Protein AF-A0A920VZ33-F1 (afdb_monomer_lite)

Secondary structure (DSSP, 8-state):
-------------------------------EEEE--TT--S--PPEEEEE-SSSEEEEEPPPTT--HHHHHHHSB-GGG-SHHHHHHHHSSSS--TTS-EEEEGGGB-HHHHHHHHHHH-TT-EE-SSEEEEE--STT--HHHHHHHHBPTT--HHHHHHHTT-GGGGS-PPTT-EEEEEGGGB-GGG-PPP--PPTT-EEEE-TTS-EEEE--PPTT--IIIIIIHHHH---SHHHHHHHHTT-

Structure (mmCIF, N/CA/C/O backbone):
data_AF-A0A920VZ33-F1
#
_entry.id   AF-A0A920VZ33-F1
#
loop_
_atom_site.group_PDB
_atom_site.id
_atom_site.type_symbol
_atom_site.label_atom_id
_atom_site.label_alt_id
_atom_site.label_comp_id
_atom_site.label_asym_id
_atom_site.label_entity_id
_atom_site.label_seq_id
_atom_site.pdbx_PDB_ins_code
_atom_site.Cartn_x
_atom_site.Cartn_y
_atom_site.Cartn_z
_atom_site.occupancy
_atom_site.B_iso_or_equiv
_atom_site.auth_seq_id
_atom_site.auth_comp_id
_atom_site.auth_asym_id
_atom_site.auth_atom_id
_atom_site.pdbx_PDB_model_num
ATOM 1 N N . MET A 1 1 ? -11.199 -24.442 -88.572 1.00 41.91 1 MET A N 1
ATOM 2 C CA . MET A 1 1 ? -10.326 -24.943 -87.488 1.00 41.91 1 MET A CA 1
ATOM 3 C C . MET A 1 1 ? -11.018 -24.702 -86.157 1.00 41.91 1 MET A C 1
ATOM 5 O O . MET A 1 1 ? -11.196 -23.554 -85.780 1.00 41.91 1 MET A O 1
ATOM 9 N N . LYS A 1 2 ? -11.496 -25.771 -85.511 1.00 38.47 2 LYS A N 1
ATOM 10 C CA . LYS A 1 2 ? -12.116 -25.747 -84.178 1.00 38.47 2 LYS A CA 1
ATOM 11 C C . LYS A 1 2 ? -11.029 -26.040 -83.147 1.00 38.47 2 LYS A C 1
ATOM 13 O O . LYS A 1 2 ? -10.364 -27.062 -83.281 1.00 38.47 2 LYS A O 1
ATOM 18 N N . ILE A 1 3 ? -10.868 -25.187 -82.139 1.00 43.50 3 ILE A N 1
ATOM 19 C CA . ILE A 1 3 ? -10.103 -25.515 -80.932 1.00 43.50 3 ILE A CA 1
ATOM 20 C C . ILE A 1 3 ? -10.981 -25.166 -79.734 1.00 43.50 3 ILE A C 1
ATOM 22 O O . ILE A 1 3 ? -11.488 -24.055 -79.607 1.00 43.50 3 ILE A O 1
ATOM 26 N N . ASN A 1 4 ? -11.222 -26.203 -78.940 1.00 34.44 4 ASN A N 1
ATOM 27 C CA . ASN A 1 4 ? -12.215 -26.298 -77.888 1.00 34.44 4 ASN A CA 1
ATOM 28 C C . ASN A 1 4 ? -11.740 -25.630 -76.591 1.00 34.44 4 ASN A C 1
ATOM 30 O O . ASN A 1 4 ? -10.580 -25.749 -76.203 1.00 34.44 4 ASN A O 1
ATOM 34 N N . TYR A 1 5 ? -12.688 -25.002 -75.895 1.00 39.31 5 TYR A N 1
ATOM 35 C CA . TYR A 1 5 ? -12.576 -24.582 -74.502 1.00 39.31 5 TYR A CA 1
ATOM 36 C C . TYR A 1 5 ? -12.435 -25.813 -73.596 1.00 39.31 5 TYR A C 1
ATOM 38 O O . TYR A 1 5 ? -13.303 -26.684 -73.599 1.00 39.31 5 TYR A O 1
ATOM 46 N N . PHE A 1 6 ? -11.366 -25.877 -72.801 1.00 39.38 6 PHE A N 1
ATOM 47 C CA . PHE A 1 6 ? -11.218 -26.874 -71.742 1.00 39.38 6 PHE A CA 1
ATOM 48 C C . PHE A 1 6 ? -11.687 -26.266 -70.415 1.00 39.38 6 PHE A C 1
ATOM 50 O O . PHE A 1 6 ? -11.020 -25.417 -69.826 1.00 39.38 6 PHE A O 1
ATOM 57 N N . VAL A 1 7 ? -12.872 -26.682 -69.970 1.00 41.31 7 VAL A N 1
ATOM 58 C CA . VAL A 1 7 ? -13.430 -26.380 -68.647 1.00 41.31 7 VAL A CA 1
ATOM 59 C C . VAL A 1 7 ? -12.817 -27.361 -67.650 1.00 41.31 7 VAL A C 1
ATOM 61 O O . VAL A 1 7 ? -12.991 -28.570 -67.779 1.00 41.31 7 VAL A O 1
ATOM 64 N N . PHE A 1 8 ? -12.087 -26.854 -66.657 1.00 35.59 8 PHE A N 1
ATOM 65 C CA . PHE A 1 8 ? -11.522 -27.677 -65.589 1.00 35.59 8 PHE A CA 1
ATOM 66 C C . PHE A 1 8 ? -12.547 -27.810 -64.451 1.00 35.59 8 PHE A C 1
ATOM 68 O O . PHE A 1 8 ? -12.690 -26.921 -63.613 1.00 35.59 8 PHE A O 1
ATOM 75 N N . CYS A 1 9 ? -13.293 -28.917 -64.442 1.00 35.09 9 CYS A N 1
ATOM 76 C CA . CYS A 1 9 ? -14.137 -29.329 -63.319 1.00 35.09 9 CYS A CA 1
ATOM 77 C C . CYS A 1 9 ? -13.259 -29.861 -62.180 1.00 35.09 9 CYS A C 1
ATOM 79 O O . CYS A 1 9 ? -12.745 -30.976 -62.258 1.00 35.09 9 CYS A O 1
ATOM 81 N N . LEU A 1 10 ? -13.111 -29.091 -61.100 1.00 37.62 10 LEU A N 1
ATOM 82 C CA . LEU A 1 10 ? -12.476 -29.566 -59.872 1.00 37.62 10 LEU A CA 1
ATOM 83 C C . LEU A 1 10 ? -13.551 -30.174 -58.963 1.00 37.62 10 LEU A C 1
ATOM 85 O O . LEU A 1 10 ? -14.333 -29.476 -58.319 1.00 37.62 10 LEU A O 1
ATOM 89 N N . VAL A 1 11 ? -13.615 -31.503 -58.998 1.00 39.44 11 VAL A N 1
ATOM 90 C CA . VAL A 1 11 ? -14.524 -32.348 -58.222 1.00 39.44 11 VAL A CA 1
ATOM 91 C C . VAL A 1 11 ? -14.191 -32.242 -56.732 1.00 39.44 11 VAL A C 1
ATOM 93 O O . VAL A 1 11 ? -13.077 -32.547 -56.306 1.00 39.44 11 VAL A O 1
ATOM 96 N N . LEU A 1 12 ? -15.186 -31.828 -55.943 1.00 38.44 12 LEU A N 1
ATOM 97 C CA . LEU A 1 12 ? -15.218 -31.963 -54.489 1.00 38.44 12 LEU A CA 1
ATOM 98 C C . LEU A 1 12 ? -15.181 -33.451 -54.115 1.00 38.44 12 LEU A C 1
ATOM 100 O O . LEU A 1 12 ? -16.174 -34.154 -54.285 1.00 38.44 12 LEU A O 1
ATOM 104 N N . PHE A 1 13 ? -14.072 -33.909 -53.539 1.00 38.09 13 PHE A N 1
ATOM 105 C CA . PHE A 1 13 ? -14.058 -35.131 -52.739 1.00 38.09 13 PHE A CA 1
ATOM 106 C C . PHE A 1 13 ? -14.053 -34.765 -51.258 1.00 38.09 13 PHE A C 1
ATOM 108 O O . PHE A 1 13 ? -13.125 -34.138 -50.745 1.00 38.09 13 PHE A O 1
ATOM 115 N N . GLY A 1 14 ? -15.141 -35.139 -50.586 1.00 38.22 14 GLY A N 1
ATOM 116 C CA . GLY A 1 14 ? -15.304 -35.008 -49.150 1.00 38.22 14 GLY A CA 1
ATOM 117 C C . GLY A 1 14 ? -14.312 -35.889 -48.398 1.00 38.22 14 GLY A C 1
ATOM 118 O O . GLY A 1 14 ? -14.275 -37.102 -48.579 1.00 38.22 14 GLY A O 1
ATOM 119 N N . LEU A 1 15 ? -13.552 -35.264 -47.503 1.00 37.72 15 LEU A N 1
ATOM 120 C CA . LEU A 1 15 ? -12.886 -35.928 -46.390 1.00 37.72 15 LEU A CA 1
ATOM 121 C C . LEU A 1 15 ? -13.685 -35.620 -45.124 1.00 37.72 15 LEU A C 1
ATOM 123 O O . LEU A 1 15 ? -13.426 -34.661 -44.401 1.00 37.72 15 LEU A O 1
ATOM 127 N N . SER A 1 16 ? -14.695 -36.446 -44.868 1.00 41.94 16 SER A N 1
ATOM 128 C CA . SER A 1 16 ? -15.261 -36.618 -43.534 1.00 41.94 16 SER A CA 1
ATOM 129 C C . SER A 1 16 ? -14.251 -37.399 -42.693 1.00 41.94 16 SER A C 1
ATOM 131 O O . SER A 1 16 ? -14.152 -38.620 -42.807 1.00 41.94 16 SER A O 1
ATOM 133 N N . GLY A 1 17 ? -13.471 -36.695 -41.874 1.00 35.66 17 GLY A N 1
ATOM 134 C CA . GLY A 1 17 ? -12.462 -37.320 -41.026 1.00 35.66 17 GLY A CA 1
ATOM 135 C C . GLY A 1 17 ? -11.946 -36.399 -39.928 1.00 35.66 17 GLY A C 1
ATOM 136 O O . GLY A 1 17 ? -11.051 -35.598 -40.165 1.00 35.66 17 GLY A O 1
ATOM 137 N N . LEU A 1 18 ? -12.474 -36.629 -38.721 1.00 37.69 18 LEU A N 1
ATOM 138 C CA . LEU A 1 18 ? -11.993 -36.221 -37.394 1.00 37.69 18 LEU A CA 1
ATOM 139 C C . LEU A 1 18 ? -12.312 -34.777 -36.952 1.00 37.69 18 LEU A C 1
ATOM 141 O O . LEU A 1 18 ? -11.729 -33.822 -37.466 1.00 37.69 18 LEU A O 1
ATOM 145 N N . PRO A 1 19 ? -13.157 -34.582 -35.914 1.00 37.62 19 PRO A N 1
ATOM 146 C CA . PRO A 1 19 ? -13.170 -33.315 -35.208 1.00 37.62 19 PRO A CA 1
ATOM 147 C C . PRO A 1 19 ? -11.807 -33.172 -34.538 1.00 37.62 19 PRO A C 1
ATOM 149 O O . PRO A 1 19 ? -11.457 -33.922 -33.622 1.00 37.62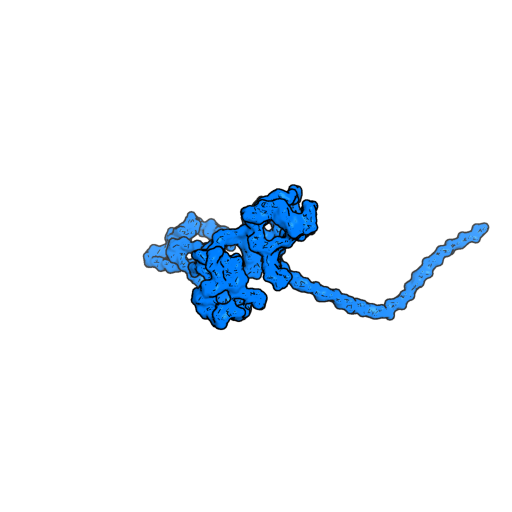 19 PRO A O 1
ATOM 152 N N . ALA A 1 20 ? -11.022 -32.199 -34.992 1.00 38.66 20 ALA A N 1
ATOM 153 C CA . ALA A 1 20 ? -9.910 -31.697 -34.217 1.00 38.66 20 ALA A CA 1
ATOM 154 C C . ALA A 1 20 ? -10.493 -31.090 -32.933 1.00 38.66 20 ALA A C 1
ATOM 156 O O . ALA A 1 20 ? -10.736 -29.890 -32.834 1.00 38.66 20 ALA A O 1
ATOM 157 N N . ASN A 1 21 ? -10.683 -31.931 -31.916 1.00 42.09 21 ASN A N 1
ATOM 158 C CA . ASN A 1 21 ? -10.720 -31.523 -30.521 1.00 42.09 21 ASN A CA 1
ATOM 159 C C . ASN A 1 21 ? -9.312 -31.044 -30.141 1.00 42.09 21 ASN A C 1
ATOM 161 O O . ASN A 1 21 ? -8.668 -31.561 -29.229 1.00 42.09 21 ASN A O 1
ATOM 165 N N . SER A 1 22 ? -8.815 -30.012 -30.827 1.00 38.47 22 SER A N 1
ATOM 166 C CA . SER A 1 22 ? -7.824 -29.128 -30.251 1.00 38.47 22 SER A CA 1
ATOM 167 C C . SER A 1 22 ? -8.563 -28.350 -29.173 1.00 38.47 22 SER A C 1
ATOM 169 O O . SER A 1 22 ? -9.045 -27.240 -29.396 1.00 38.47 22 SER A O 1
ATOM 171 N N . SER A 1 23 ? -8.700 -28.980 -28.004 1.00 36.00 23 SER A N 1
ATOM 172 C CA . SER A 1 23 ? -8.979 -28.292 -26.754 1.00 36.00 23 SER A CA 1
ATOM 173 C C . SER A 1 23 ? -7.986 -27.140 -26.686 1.00 36.00 23 SER A C 1
ATOM 175 O O . SER A 1 23 ? -6.785 -27.339 -26.471 1.00 36.00 23 SER A O 1
ATOM 177 N N . ALA A 1 24 ? -8.467 -25.938 -27.010 1.00 39.16 24 ALA A N 1
ATOM 178 C CA . ALA A 1 24 ? -7.697 -24.721 -26.901 1.00 39.16 24 ALA A CA 1
ATOM 179 C C . ALA A 1 24 ? -7.185 -24.705 -25.466 1.00 39.16 24 ALA A C 1
ATOM 181 O O . ALA A 1 24 ? -7.987 -24.652 -24.532 1.00 39.16 24 ALA A O 1
ATOM 182 N N . LYS A 1 25 ? -5.861 -24.858 -25.299 1.00 36.09 25 LYS A N 1
ATOM 183 C CA . LYS A 1 25 ? -5.194 -24.894 -23.994 1.00 36.09 25 LYS A CA 1
ATOM 184 C C . LYS A 1 25 ? -5.848 -23.833 -23.123 1.00 36.09 25 LYS A C 1
ATOM 186 O O . LYS A 1 25 ? -5.719 -22.651 -23.441 1.00 36.09 25 LYS A O 1
ATOM 191 N N . SER A 1 26 ? -6.565 -24.278 -22.085 1.00 36.97 26 SER A N 1
ATOM 192 C CA . SER A 1 26 ? -7.254 -23.422 -21.119 1.00 36.97 26 SER A CA 1
ATOM 193 C C . SER A 1 26 ? -6.405 -22.182 -20.880 1.00 36.97 26 SER A C 1
ATOM 195 O O . SER A 1 26 ? -5.246 -22.295 -20.461 1.00 36.97 26 SER A O 1
ATOM 197 N N . THR A 1 27 ? -6.920 -21.010 -21.265 1.00 43.41 27 THR A N 1
ATOM 198 C CA . THR A 1 27 ? -6.180 -19.755 -21.159 1.00 43.41 27 THR A CA 1
ATOM 199 C C . THR A 1 27 ? -5.761 -19.607 -19.706 1.00 43.41 27 THR A C 1
ATOM 201 O O . THR A 1 27 ? -6.610 -19.347 -18.852 1.00 43.41 27 THR A O 1
ATOM 204 N N . LYS A 1 28 ? -4.471 -19.827 -19.404 1.00 45.50 28 LYS A N 1
ATOM 205 C CA . LYS A 1 28 ? -3.932 -19.697 -18.046 1.00 45.50 28 LYS A CA 1
ATOM 206 C C . LYS A 1 28 ? -4.394 -18.352 -17.503 1.00 45.50 28 LYS A C 1
ATOM 208 O O . LYS A 1 28 ? -3.948 -17.310 -17.986 1.00 45.50 28 LYS A O 1
ATOM 213 N N . LYS A 1 29 ? -5.308 -18.377 -16.528 1.00 51.53 29 LYS A N 1
ATOM 214 C CA . LYS A 1 29 ? -5.894 -17.170 -15.949 1.00 51.53 29 LYS A CA 1
ATOM 215 C C . LYS A 1 29 ? -4.749 -16.334 -15.387 1.00 51.53 29 LYS A C 1
ATOM 217 O O . LYS A 1 29 ? -4.053 -16.732 -14.457 1.00 51.53 29 LYS A O 1
ATOM 222 N N . SER A 1 30 ? -4.484 -15.215 -16.045 1.00 62.38 30 SER A N 1
ATOM 223 C CA . SER A 1 30 ? -3.374 -14.335 -15.713 1.00 62.38 30 SER A CA 1
ATOM 224 C C . SER A 1 30 ? -3.610 -13.745 -14.319 1.00 62.38 30 SER A C 1
ATOM 226 O O . SER A 1 30 ? -4.578 -13.019 -14.118 1.00 62.38 30 SER A O 1
ATOM 228 N N . ASN A 1 31 ? -2.708 -14.009 -13.368 1.00 80.94 31 ASN A N 1
ATOM 229 C CA . ASN A 1 31 ? -2.751 -13.480 -11.991 1.00 80.94 31 ASN A CA 1
ATOM 230 C C . ASN A 1 31 ? -2.437 -11.969 -11.896 1.00 80.94 31 ASN A C 1
ATOM 232 O O . ASN A 1 31 ? -2.001 -11.487 -10.851 1.00 80.94 31 ASN A O 1
ATOM 236 N N . TRP A 1 32 ? -2.585 -11.232 -12.996 1.00 89.56 32 TRP A N 1
ATOM 237 C CA . TRP A 1 32 ? -2.297 -9.807 -13.079 1.00 89.56 32 TRP A CA 1
ATOM 238 C C . TRP A 1 32 ? -3.582 -9.001 -12.896 1.00 89.56 32 TRP A C 1
ATOM 240 O O . TRP A 1 32 ? -4.513 -9.144 -13.687 1.00 89.56 32 TRP A O 1
ATOM 250 N N . GLN A 1 33 ? -3.615 -8.121 -11.897 1.00 91.31 33 GLN A N 1
ATOM 251 C CA . GLN A 1 33 ? -4.666 -7.116 -11.759 1.00 91.31 33 GLN A CA 1
ATOM 252 C C . GLN A 1 33 ? -4.280 -5.846 -12.513 1.00 91.31 33 GLN A C 1
ATOM 254 O O . GLN A 1 33 ? -3.146 -5.377 -12.412 1.00 91.31 33 GLN A O 1
ATOM 259 N N . SER A 1 34 ? -5.217 -5.263 -13.258 1.00 91.06 34 SER A N 1
ATOM 260 C CA . SER A 1 34 ? -5.012 -3.951 -13.870 1.00 91.06 34 SER A CA 1
ATOM 261 C C . SER A 1 34 ? -5.400 -2.820 -12.932 1.00 91.06 34 SER A C 1
ATOM 263 O O . SER A 1 34 ? -6.391 -2.936 -12.217 1.00 91.06 34 SER A O 1
ATOM 265 N N . PHE A 1 35 ? -4.671 -1.708 -12.989 1.00 90.25 35 PHE A N 1
ATOM 266 C CA . PHE A 1 35 ? -4.994 -0.499 -12.238 1.00 90.25 35 PHE A CA 1
ATOM 267 C C . PHE A 1 35 ? -4.548 0.767 -12.976 1.00 90.25 35 PHE A C 1
ATOM 269 O O . PHE A 1 35 ? -3.744 0.720 -13.912 1.00 90.25 35 PHE A O 1
ATOM 276 N N . GLN A 1 36 ? -5.083 1.900 -12.533 1.00 86.44 36 GLN A N 1
ATOM 277 C CA . GLN A 1 36 ? -4.743 3.242 -12.998 1.00 86.44 36 GLN A CA 1
ATOM 278 C C . GLN A 1 36 ? -4.456 4.139 -11.792 1.00 86.44 36 GLN A C 1
ATOM 280 O O . GLN A 1 36 ? -4.828 3.822 -10.661 1.00 86.44 36 GLN A O 1
ATOM 285 N N . LEU A 1 37 ? -3.761 5.249 -12.029 1.00 81.12 37 LEU A N 1
ATOM 286 C CA . LEU A 1 37 ? -3.477 6.238 -10.994 1.00 81.12 37 LEU A CA 1
ATOM 287 C C . LEU A 1 37 ? -4.670 7.188 -10.871 1.00 81.12 37 LEU A C 1
ATOM 289 O O . LEU A 1 37 ? -5.093 7.764 -11.866 1.00 81.12 37 LEU A O 1
ATOM 293 N N . GLN A 1 38 ? -5.193 7.357 -9.655 1.00 61.19 38 GLN A N 1
ATOM 294 C CA . GLN A 1 38 ? -6.411 8.143 -9.399 1.00 61.19 38 GLN A CA 1
ATOM 295 C C . GLN A 1 38 ? -6.254 9.659 -9.634 1.00 61.19 38 GLN A C 1
ATOM 297 O O . GLN A 1 38 ? -7.262 10.340 -9.758 1.00 61.19 38 GLN A O 1
ATOM 302 N N . TYR A 1 39 ? -5.027 10.194 -9.691 1.00 54.38 39 TYR A N 1
ATOM 303 C CA . TYR A 1 39 ? -4.769 11.646 -9.654 1.00 54.38 39 TYR A CA 1
ATOM 304 C C . TYR A 1 39 ? -3.801 12.158 -10.735 1.00 54.38 39 TYR A C 1
ATOM 306 O O . TYR A 1 39 ? -3.167 13.191 -10.547 1.00 54.38 39 TYR A O 1
ATOM 314 N N . GLN A 1 40 ? -3.641 11.450 -11.858 1.00 53.38 40 GLN A N 1
ATOM 315 C CA . GLN A 1 40 ? -2.855 11.970 -12.985 1.00 53.38 40 GLN A CA 1
ATOM 316 C C . GLN A 1 40 ? -3.764 12.257 -14.177 1.00 53.38 40 GLN A C 1
ATOM 318 O O . GLN A 1 40 ? -4.267 11.349 -14.829 1.00 53.38 40 GLN A O 1
ATOM 323 N N . SER A 1 41 ? -3.982 13.546 -14.422 1.00 43.22 41 SER A N 1
ATOM 324 C CA . SER A 1 41 ? -4.597 14.105 -15.619 1.00 43.22 41 SER A CA 1
ATOM 325 C C . SER A 1 41 ? -3.581 14.090 -16.765 1.00 43.22 41 SER A C 1
ATOM 327 O O . SER A 1 41 ? -2.471 14.594 -16.609 1.00 43.22 41 SER A O 1
ATOM 329 N N . SER A 1 42 ? -3.992 13.536 -17.905 1.00 45.41 42 SER A N 1
ATOM 330 C CA . SER A 1 42 ? -3.236 13.269 -19.143 1.00 45.41 42 SER A CA 1
ATOM 331 C C . SER A 1 42 ? -2.523 11.902 -19.178 1.00 45.41 42 SER A C 1
ATOM 333 O O . SER A 1 42 ? -1.567 11.627 -18.463 1.00 45.41 42 SER A O 1
ATOM 335 N N . GLU A 1 43 ? -3.082 11.007 -20.000 1.00 53.12 43 GLU A N 1
ATOM 336 C CA . GLU A 1 43 ? -2.611 9.648 -20.315 1.00 53.12 43 GLU A CA 1
ATOM 337 C C . GLU A 1 43 ? -2.354 8.703 -19.121 1.00 53.12 43 GLU A C 1
ATOM 339 O O . GLU A 1 43 ? -1.232 8.257 -18.856 1.00 53.12 43 GLU A O 1
ATOM 344 N N . THR A 1 44 ? -3.421 8.283 -18.430 1.00 59.72 44 THR A N 1
ATOM 345 C CA . THR A 1 44 ? -3.350 7.211 -17.420 1.00 59.72 44 THR A CA 1
ATOM 346 C C . THR A 1 44 ? -3.085 5.850 -18.075 1.00 59.72 44 THR A C 1
ATOM 348 O O . THR A 1 44 ? -3.974 5.030 -18.313 1.00 59.72 44 THR A O 1
ATOM 351 N N . SER A 1 45 ? -1.812 5.577 -18.362 1.00 69.94 45 SER A N 1
ATOM 352 C CA . SER A 1 45 ? -1.372 4.281 -18.879 1.00 69.94 45 SER A CA 1
ATOM 353 C C . SER A 1 45 ? -1.801 3.156 -17.942 1.00 69.94 45 SER A C 1
ATOM 355 O O . SER A 1 45 ? -1.368 3.099 -16.791 1.00 69.94 45 SER A O 1
ATOM 357 N N . LYS A 1 46 ? -2.631 2.239 -18.453 1.00 85.88 46 LYS A N 1
ATOM 358 C CA . LYS A 1 46 ? -3.057 1.027 -17.745 1.00 85.88 46 LYS A CA 1
ATOM 359 C C . LYS A 1 46 ? -1.825 0.263 -17.259 1.00 85.88 46 LYS A C 1
ATOM 361 O O . LYS A 1 46 ? -1.012 -0.207 -18.060 1.00 85.88 46 LYS A O 1
ATOM 366 N N . MET A 1 47 ? -1.691 0.144 -15.945 1.00 93.69 47 MET A N 1
ATOM 367 C CA . MET A 1 47 ? -0.629 -0.619 -15.299 1.00 93.69 47 MET A CA 1
ATOM 368 C C . MET A 1 47 ? -1.171 -1.978 -14.877 1.00 93.69 47 MET A C 1
ATOM 370 O O . MET A 1 47 ? -2.377 -2.155 -14.705 1.00 93.69 47 MET A O 1
ATOM 374 N N . LEU A 1 48 ? -0.278 -2.948 -14.714 1.00 95.25 48 LEU A N 1
ATOM 375 C CA . LEU A 1 48 ? -0.618 -4.263 -14.182 1.00 95.25 48 LEU A CA 1
ATOM 376 C C . LEU A 1 48 ? 0.202 -4.519 -12.926 1.00 95.25 48 LEU A C 1
ATOM 378 O O . LEU A 1 48 ? 1.373 -4.161 -12.870 1.00 95.25 48 LEU A O 1
ATOM 382 N N . VAL A 1 49 ? -0.374 -5.180 -11.940 1.00 95.69 49 VAL A N 1
ATOM 383 C CA . VAL A 1 49 ? 0.316 -5.640 -10.736 1.00 95.69 49 VAL A CA 1
ATOM 384 C C . VAL A 1 49 ? 0.063 -7.128 -10.564 1.00 95.69 49 VAL A C 1
ATOM 386 O O . VAL A 1 49 ? -0.990 -7.628 -10.943 1.00 95.69 49 VAL A O 1
ATOM 389 N N . GLY A 1 50 ? 1.052 -7.854 -10.057 1.00 94.06 50 GLY A N 1
ATOM 390 C CA . GLY A 1 50 ? 0.900 -9.281 -9.820 1.00 94.06 50 GLY A CA 1
ATOM 391 C C . GLY A 1 50 ? 2.049 -9.878 -9.025 1.00 94.06 50 GLY A C 1
ATOM 392 O O . GLY A 1 50 ? 3.120 -9.281 -8.872 1.00 94.06 50 GLY A O 1
ATOM 393 N N . TRP A 1 51 ? 1.812 -11.085 -8.522 1.00 91.69 51 TRP A N 1
ATOM 394 C CA . TRP A 1 51 ? 2.824 -11.911 -7.876 1.00 91.69 51 TRP A CA 1
ATOM 395 C C . TRP A 1 51 ? 3.624 -12.679 -8.931 1.00 91.69 51 TRP A C 1
ATOM 397 O O . TRP A 1 51 ? 3.047 -13.383 -9.759 1.00 91.69 51 TRP A O 1
ATOM 407 N N . ASN A 1 52 ? 4.954 -12.571 -8.905 1.00 89.81 52 ASN A N 1
ATOM 408 C CA . ASN A 1 52 ? 5.825 -13.260 -9.868 1.00 89.81 52 ASN A CA 1
ATOM 409 C C . ASN A 1 52 ? 6.424 -14.582 -9.350 1.00 89.81 52 ASN A C 1
ATOM 411 O O . ASN A 1 52 ? 7.379 -15.078 -9.939 1.00 89.81 52 ASN A O 1
ATOM 415 N N . GLY A 1 53 ? 5.935 -15.100 -8.221 1.00 86.19 53 GLY A N 1
ATOM 416 C CA . GLY A 1 53 ? 6.500 -16.264 -7.528 1.00 86.19 53 GLY A CA 1
ATOM 417 C C . GLY A 1 53 ? 7.369 -15.898 -6.321 1.00 86.19 53 GLY A C 1
ATOM 418 O O . GLY A 1 53 ? 7.434 -16.671 -5.374 1.00 86.19 53 GLY A O 1
ATOM 419 N N . LYS A 1 54 ? 7.981 -14.704 -6.307 1.00 89.00 54 LYS A N 1
ATOM 420 C CA . LYS A 1 54 ? 8.886 -14.261 -5.227 1.00 89.00 54 LYS A CA 1
ATOM 421 C C . LYS A 1 54 ? 8.478 -12.944 -4.571 1.00 89.00 54 LYS A C 1
ATOM 423 O O . LYS A 1 54 ? 8.775 -12.724 -3.401 1.00 89.00 54 LYS A O 1
ATOM 428 N N . ARG A 1 55 ? 7.909 -12.014 -5.338 1.00 92.25 55 ARG A N 1
ATOM 429 C CA . ARG A 1 55 ? 7.512 -10.685 -4.857 1.00 92.25 55 ARG A CA 1
ATOM 430 C C . ARG A 1 55 ? 6.403 -10.100 -5.726 1.00 92.25 55 ARG A C 1
ATOM 432 O O . ARG A 1 55 ? 6.234 -10.491 -6.883 1.00 92.25 55 ARG A O 1
ATOM 439 N N . LEU A 1 56 ? 5.717 -9.094 -5.196 1.00 94.25 56 LEU A N 1
ATOM 440 C CA . LEU A 1 56 ? 4.840 -8.250 -5.996 1.00 94.25 56 LEU A CA 1
ATOM 441 C C . LEU A 1 56 ? 5.654 -7.338 -6.921 1.00 94.25 56 LEU A C 1
ATOM 443 O O . LEU A 1 56 ? 6.643 -6.705 -6.524 1.00 94.25 56 LEU A O 1
ATOM 447 N N . VAL A 1 57 ? 5.210 -7.273 -8.169 1.00 96.12 57 VAL A N 1
ATOM 448 C CA . VAL A 1 57 ? 5.806 -6.463 -9.227 1.00 96.12 57 VAL A CA 1
ATOM 449 C C . VAL A 1 57 ? 4.720 -5.702 -9.975 1.00 96.12 57 VAL A C 1
ATOM 451 O O . VAL A 1 57 ? 3.582 -6.160 -10.073 1.00 96.12 57 VAL A O 1
ATOM 454 N N . VAL A 1 58 ? 5.088 -4.555 -10.534 1.00 96.38 58 VAL A N 1
ATOM 455 C CA . VAL A 1 58 ? 4.230 -3.753 -11.406 1.00 96.38 58 VAL A CA 1
ATOM 456 C C . VAL A 1 58 ? 4.812 -3.761 -12.807 1.00 96.38 58 VAL A C 1
ATOM 458 O O . VAL A 1 58 ? 6.016 -3.590 -12.996 1.00 96.38 58 VAL A O 1
ATOM 461 N N . LYS A 1 59 ? 3.944 -3.940 -13.792 1.00 95.62 59 LYS A N 1
ATOM 462 C CA . LYS A 1 59 ? 4.222 -3.741 -15.204 1.00 95.62 59 LYS A CA 1
ATOM 463 C C . LYS A 1 59 ? 3.602 -2.430 -15.651 1.00 95.62 59 LYS A C 1
ATOM 465 O O . LYS A 1 59 ? 2.409 -2.204 -15.459 1.00 95.62 59 LYS A O 1
ATOM 470 N N . LEU A 1 60 ? 4.404 -1.602 -16.299 1.00 94.19 60 LEU A N 1
ATOM 471 C CA . LEU A 1 60 ? 3.947 -0.370 -16.933 1.00 94.19 60 LEU A CA 1
ATOM 472 C C . LEU A 1 60 ? 4.642 -0.175 -18.273 1.00 94.19 60 LEU A C 1
ATOM 474 O O . LEU A 1 60 ? 5.704 -0.749 -18.521 1.00 94.19 60 LEU A O 1
ATOM 478 N N . LYS A 1 61 ? 4.019 0.622 -19.132 1.00 92.88 61 LYS A N 1
ATOM 479 C CA . LYS A 1 61 ? 4.577 1.036 -20.415 1.00 92.88 61 LYS A CA 1
ATOM 480 C C . LYS A 1 61 ? 5.165 2.451 -20.297 1.00 92.88 61 LYS A C 1
ATOM 482 O O . LYS A 1 61 ? 4.686 3.230 -19.462 1.00 92.88 61 LYS A O 1
ATOM 487 N N . PRO A 1 62 ? 6.199 2.781 -21.086 1.00 91.75 62 PRO A N 1
ATOM 488 C CA . PRO A 1 62 ? 6.590 4.168 -21.303 1.00 91.75 62 PRO A CA 1
ATOM 489 C C . PRO A 1 62 ? 5.444 4.974 -21.936 1.00 91.75 62 PRO A C 1
ATOM 491 O O . PRO A 1 62 ? 4.679 4.422 -22.731 1.00 91.75 62 PRO A O 1
ATOM 494 N N . LEU A 1 63 ? 5.338 6.257 -21.590 1.00 90.19 63 LEU A N 1
ATOM 495 C CA . LEU A 1 63 ? 4.419 7.205 -22.234 1.00 90.19 63 LEU A CA 1
ATOM 496 C C . LEU A 1 63 ? 4.918 7.595 -23.636 1.00 90.19 63 LEU A C 1
ATOM 498 O O . LEU A 1 63 ? 6.052 7.286 -24.020 1.00 90.19 63 LEU A O 1
ATOM 502 N N . VAL A 1 64 ? 4.069 8.269 -24.414 1.00 87.62 64 VAL A N 1
ATOM 503 C CA . VAL A 1 64 ? 4.452 8.794 -25.734 1.00 87.62 64 VAL A CA 1
ATOM 504 C C . VAL A 1 64 ? 5.604 9.791 -25.573 1.00 87.62 64 VAL A C 1
ATOM 506 O O . VAL A 1 64 ? 5.568 10.654 -24.702 1.00 87.62 64 VAL A O 1
ATOM 509 N N . GLY A 1 65 ? 6.668 9.626 -26.365 1.00 87.38 65 GLY A N 1
ATOM 510 C CA . GLY A 1 65 ? 7.867 10.472 -26.285 1.00 87.38 65 GLY A CA 1
ATOM 511 C C . GLY A 1 65 ? 8.708 10.298 -25.010 1.00 87.38 65 GLY A C 1
ATOM 512 O O . GLY A 1 65 ? 9.678 11.026 -24.807 1.00 87.38 65 GLY A O 1
ATOM 513 N N . GLU A 1 66 ? 8.383 9.341 -24.132 1.00 89.81 66 GLU A N 1
ATOM 514 C CA . GLU A 1 66 ? 9.071 9.215 -22.849 1.00 89.81 66 GLU A CA 1
ATOM 515 C C . GLU A 1 66 ? 10.461 8.574 -22.978 1.00 89.81 66 GLU A C 1
ATOM 517 O O . GLU A 1 66 ? 10.619 7.367 -23.181 1.00 89.81 66 GLU A O 1
ATOM 522 N N . GLY A 1 67 ? 11.493 9.393 -22.776 1.00 91.31 67 GLY A N 1
ATOM 523 C CA . GLY A 1 67 ? 12.875 8.941 -22.652 1.00 91.31 67 GLY A CA 1
ATOM 524 C C . GLY A 1 67 ? 13.205 8.315 -21.290 1.00 91.31 67 GLY A C 1
ATOM 525 O O . GLY A 1 67 ? 12.475 8.441 -20.304 1.00 91.31 67 GLY A O 1
ATOM 526 N N . GLY A 1 68 ? 14.378 7.679 -21.203 1.00 92.69 68 GLY A N 1
ATOM 527 C CA . GLY A 1 68 ? 14.837 7.001 -19.984 1.00 92.69 68 GLY A CA 1
ATOM 528 C C . GLY A 1 68 ? 14.935 7.899 -18.748 1.00 92.69 68 GLY A C 1
ATOM 529 O O . GLY A 1 68 ? 14.602 7.452 -17.654 1.00 92.69 68 GLY A O 1
ATOM 530 N N . TYR A 1 69 ? 15.335 9.163 -18.907 1.00 92.69 69 TYR A N 1
ATOM 531 C CA . TYR A 1 69 ? 15.396 10.126 -17.801 1.00 92.69 69 TYR A CA 1
ATOM 532 C C . TYR A 1 69 ? 14.006 10.518 -17.289 1.00 92.69 69 TYR A C 1
ATOM 534 O O . TYR A 1 69 ? 13.779 10.530 -16.080 1.00 92.69 69 TYR A O 1
ATOM 542 N N . SER A 1 70 ? 13.056 10.779 -18.190 1.00 92.44 70 SER A N 1
ATOM 543 C CA . SER A 1 70 ? 11.670 11.085 -17.819 1.00 92.44 70 SER A CA 1
ATOM 544 C C . SER A 1 70 ? 11.018 9.905 -17.098 1.00 92.44 70 SER A C 1
ATOM 546 O O . SER A 1 70 ? 10.461 10.087 -16.014 1.00 92.44 70 SER A O 1
ATOM 548 N N . LEU A 1 71 ? 11.231 8.682 -17.596 1.00 92.94 71 LEU A N 1
ATOM 549 C CA . LEU A 1 71 ? 10.776 7.465 -16.924 1.00 92.94 71 LEU A CA 1
ATOM 550 C C . LEU A 1 71 ? 11.421 7.288 -15.538 1.00 92.94 71 LEU A C 1
ATOM 552 O O . LEU A 1 71 ? 10.742 6.916 -14.578 1.00 92.94 71 LEU A O 1
ATOM 556 N N . ALA A 1 72 ? 12.718 7.593 -15.408 1.00 94.44 72 ALA A N 1
ATOM 557 C CA . ALA A 1 72 ? 13.444 7.552 -14.137 1.00 94.44 72 ALA A CA 1
ATOM 558 C C . ALA A 1 72 ? 12.953 8.589 -13.119 1.00 94.44 72 ALA A C 1
ATOM 560 O O . ALA A 1 72 ? 13.103 8.362 -11.922 1.00 94.44 72 ALA A O 1
ATOM 561 N N . ARG A 1 73 ? 12.364 9.705 -13.559 1.00 92.69 73 ARG A N 1
ATOM 562 C CA . ARG A 1 73 ? 11.714 10.676 -12.665 1.00 92.69 73 ARG A CA 1
ATOM 563 C C . ARG A 1 73 ? 10.307 10.238 -12.272 1.00 92.69 73 ARG A C 1
ATOM 565 O O . ARG A 1 73 ? 9.928 10.392 -11.113 1.00 92.69 73 ARG A O 1
ATOM 572 N N . ARG A 1 74 ? 9.551 9.677 -13.221 1.00 92.19 74 ARG A N 1
ATOM 573 C CA . ARG A 1 74 ? 8.135 9.333 -13.039 1.00 92.19 74 ARG A CA 1
ATOM 574 C C . ARG A 1 74 ? 7.909 8.074 -12.211 1.00 92.19 74 ARG A C 1
ATOM 576 O O . ARG A 1 74 ? 6.959 8.044 -11.439 1.00 92.19 74 ARG A O 1
ATOM 583 N N . VAL A 1 75 ? 8.718 7.025 -12.379 1.00 93.50 75 VAL A N 1
ATOM 584 C CA . VAL A 1 75 ? 8.399 5.688 -11.839 1.00 93.50 75 VAL A CA 1
ATOM 585 C C . VAL A 1 75 ? 9.159 5.344 -10.552 1.00 93.50 75 VAL A C 1
ATOM 587 O O . VAL A 1 75 ? 8.501 5.050 -9.550 1.00 93.50 75 VAL A O 1
ATOM 590 N N . PRO A 1 76 ? 10.504 5.343 -10.516 1.00 94.25 76 PRO A N 1
ATOM 591 C CA . PRO A 1 76 ? 11.238 4.974 -9.310 1.00 94.25 76 PRO A CA 1
ATOM 592 C C . PRO A 1 76 ? 11.068 5.966 -8.145 1.00 94.25 76 PRO A C 1
ATOM 594 O O . PRO A 1 76 ? 10.851 7.164 -8.344 1.00 94.25 76 PRO A O 1
ATOM 597 N N . LEU A 1 77 ? 11.223 5.468 -6.914 1.00 92.19 77 LEU A N 1
ATOM 598 C CA . LEU A 1 77 ? 11.472 6.305 -5.729 1.00 92.19 77 LEU A CA 1
ATOM 599 C C . LEU A 1 77 ? 12.741 7.140 -5.909 1.00 92.19 77 LEU A C 1
ATOM 601 O O . LEU A 1 77 ? 13.637 6.726 -6.643 1.00 92.19 77 LEU A O 1
ATOM 605 N N . SER A 1 78 ? 12.834 8.260 -5.181 1.00 89.12 78 SER A N 1
ATOM 606 C CA . SER A 1 78 ? 13.946 9.227 -5.212 1.00 89.12 78 SER A CA 1
ATOM 607 C C . SER A 1 78 ? 15.332 8.572 -5.207 1.00 89.12 78 SER A C 1
ATOM 609 O O . SER A 1 78 ? 16.126 8.830 -6.106 1.00 89.12 78 SER A O 1
ATOM 611 N N . ASN A 1 79 ? 15.586 7.656 -4.275 1.00 91.12 79 ASN A N 1
ATOM 612 C CA . ASN A 1 79 ? 16.853 6.929 -4.134 1.00 91.12 79 ASN A CA 1
ATOM 613 C C . ASN A 1 79 ? 17.178 5.961 -5.290 1.00 91.12 79 ASN A C 1
ATOM 615 O O . ASN A 1 79 ? 18.327 5.566 -5.465 1.00 91.12 79 ASN A O 1
ATOM 619 N N . PHE A 1 80 ? 16.187 5.569 -6.092 1.00 93.00 80 PHE A N 1
ATOM 620 C CA . PHE A 1 80 ? 16.367 4.705 -7.259 1.00 93.00 80 PH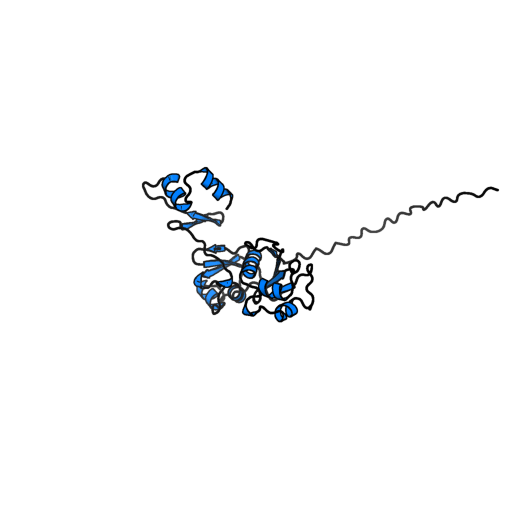E A CA 1
ATOM 621 C C . PHE A 1 80 ? 16.251 5.460 -8.591 1.00 93.00 80 PHE A C 1
ATOM 623 O O . PHE A 1 80 ? 16.327 4.818 -9.646 1.00 93.00 80 PHE A O 1
ATOM 630 N N . ARG A 1 81 ? 16.077 6.792 -8.581 1.00 93.69 81 ARG A N 1
ATOM 631 C CA . ARG A 1 81 ? 15.932 7.611 -9.796 1.00 93.69 81 ARG A CA 1
ATOM 632 C C . ARG A 1 81 ? 17.247 7.695 -10.557 1.00 93.69 81 ARG A C 1
ATOM 634 O O . ARG A 1 81 ? 18.060 8.585 -10.349 1.00 93.69 81 ARG A O 1
ATOM 641 N N . SER A 1 82 ? 17.458 6.759 -11.474 1.00 94.69 82 SER A N 1
ATOM 642 C CA . SER A 1 82 ? 18.602 6.804 -12.377 1.00 94.69 82 SER A CA 1
ATOM 643 C C . SER A 1 82 ? 18.309 6.102 -13.695 1.00 94.69 82 SER A C 1
ATOM 645 O O . SER A 1 82 ? 17.522 5.150 -13.765 1.00 94.69 82 SER A O 1
ATOM 647 N N . LEU A 1 83 ? 19.014 6.520 -14.747 1.00 94.06 83 LEU A N 1
ATOM 648 C CA . LEU A 1 83 ? 18.979 5.832 -16.034 1.00 94.06 83 LEU A CA 1
ATOM 649 C C . LEU A 1 83 ? 19.499 4.388 -15.920 1.00 94.06 83 LEU A C 1
ATOM 651 O O . LEU A 1 83 ? 19.000 3.491 -16.601 1.00 94.06 83 LEU A O 1
ATOM 655 N N . LYS A 1 84 ? 20.458 4.139 -15.016 1.00 94.75 84 LYS A N 1
ATOM 656 C CA . LYS A 1 84 ? 20.974 2.798 -14.700 1.00 94.75 84 LYS A CA 1
ATOM 657 C C . LYS A 1 84 ? 19.862 1.886 -14.176 1.00 94.75 84 LYS A C 1
ATOM 659 O O . LYS A 1 84 ? 19.735 0.756 -14.644 1.00 94.75 84 LYS A O 1
ATOM 664 N N . THR A 1 85 ? 19.018 2.383 -13.269 1.00 95.00 85 THR A N 1
ATOM 665 C CA . THR A 1 85 ? 17.842 1.658 -12.761 1.00 95.00 85 THR A CA 1
ATOM 666 C C . THR A 1 85 ? 16.880 1.311 -13.892 1.00 95.00 85 THR A C 1
ATOM 668 O O . THR A 1 85 ? 16.441 0.166 -13.990 1.00 95.00 85 THR A O 1
ATOM 671 N N . ILE A 1 86 ? 16.576 2.268 -14.773 1.00 95.06 86 ILE A N 1
ATOM 672 C CA . ILE A 1 86 ? 15.676 2.027 -15.906 1.00 95.06 86 ILE A CA 1
ATOM 673 C C . ILE A 1 86 ? 16.230 0.939 -16.824 1.00 95.06 86 ILE A C 1
ATOM 675 O O . ILE A 1 86 ? 15.527 -0.035 -17.079 1.00 95.06 86 ILE A O 1
ATOM 679 N N . ARG A 1 87 ? 17.501 1.037 -17.231 1.00 94.06 87 ARG A N 1
ATOM 680 C CA . ARG A 1 87 ? 18.167 0.038 -18.086 1.00 94.06 87 ARG A CA 1
ATOM 681 C C . ARG A 1 87 ? 18.193 -1.355 -17.452 1.00 94.06 87 ARG A C 1
ATOM 683 O O . ARG A 1 87 ? 17.964 -2.347 -18.141 1.00 94.06 87 ARG A O 1
ATOM 690 N N . LYS A 1 88 ? 18.413 -1.432 -16.133 1.00 94.81 88 LYS A N 1
ATOM 691 C CA . LYS A 1 88 ? 18.388 -2.693 -15.375 1.00 94.81 88 LYS A CA 1
ATOM 692 C C . LYS A 1 88 ? 17.046 -3.419 -15.511 1.00 94.81 88 LYS A C 1
ATOM 694 O O . LYS A 1 88 ? 17.034 -4.637 -15.660 1.00 94.81 88 LYS A O 1
ATOM 699 N N . TYR A 1 89 ? 15.927 -2.694 -15.455 1.00 94.62 89 TYR A N 1
ATOM 700 C CA . TYR A 1 89 ? 14.590 -3.300 -15.485 1.00 94.62 89 TYR A CA 1
ATOM 701 C C . TYR A 1 89 ? 13.978 -3.395 -16.889 1.00 94.62 89 TYR A C 1
ATOM 703 O O . TYR A 1 89 ? 13.243 -4.346 -17.156 1.00 94.62 89 TYR A O 1
ATOM 711 N N . SER A 1 90 ? 14.294 -2.473 -17.805 1.00 92.31 90 SER A N 1
ATOM 712 C CA . SER A 1 90 ? 13.882 -2.563 -19.216 1.00 92.31 90 SER A CA 1
ATOM 713 C C . SER A 1 90 ? 14.607 -3.683 -19.964 1.00 92.31 90 SER A C 1
ATOM 715 O O . SER A 1 90 ? 14.073 -4.196 -20.946 1.00 92.31 90 SER A O 1
ATOM 717 N N . LYS A 1 91 ? 15.801 -4.076 -19.488 1.00 90.06 91 LYS A N 1
ATOM 718 C CA . LYS A 1 91 ? 16.735 -5.007 -20.147 1.00 90.06 91 LYS A CA 1
ATOM 719 C C . LYS A 1 91 ? 17.219 -4.526 -21.522 1.00 90.06 91 LYS A C 1
ATOM 721 O O . LYS A 1 91 ? 17.770 -5.305 -22.290 1.00 90.06 91 LYS A O 1
ATOM 726 N N . THR A 1 92 ? 17.004 -3.255 -21.851 1.00 85.62 92 THR A N 1
ATOM 727 C CA . THR A 1 92 ? 17.340 -2.663 -23.151 1.00 85.62 92 THR A CA 1
ATOM 728 C C . THR A 1 92 ? 17.783 -1.215 -22.977 1.00 85.62 92 THR A C 1
ATOM 730 O O . THR A 1 92 ? 17.333 -0.514 -22.067 1.00 85.62 92 THR A O 1
ATOM 733 N N . ARG A 1 93 ? 18.649 -0.731 -23.879 1.00 83.38 93 ARG A N 1
ATOM 734 C CA . ARG A 1 93 ? 19.016 0.696 -23.935 1.00 83.38 93 ARG A CA 1
ATOM 735 C C . ARG A 1 93 ? 17.881 1.559 -24.499 1.00 83.38 93 ARG A C 1
ATOM 737 O O . ARG A 1 93 ? 17.676 2.665 -24.012 1.00 83.38 93 ARG A O 1
ATOM 744 N N . ARG A 1 94 ? 17.151 1.042 -25.494 1.00 87.50 94 ARG A N 1
ATOM 745 C CA . ARG A 1 94 ? 15.993 1.697 -26.126 1.00 87.50 94 ARG A CA 1
ATOM 746 C C . ARG A 1 94 ? 14.706 1.343 -25.381 1.00 87.50 94 ARG A C 1
ATOM 748 O O . ARG A 1 94 ? 14.514 0.179 -25.018 1.00 87.50 94 ARG A O 1
ATOM 755 N N . LEU A 1 95 ? 13.844 2.332 -25.151 1.00 89.06 95 LEU A N 1
ATOM 756 C CA . LEU A 1 95 ? 12.517 2.132 -24.569 1.00 89.06 95 LEU A CA 1
ATOM 757 C C . LEU A 1 95 ? 11.489 1.973 -25.686 1.00 89.06 95 LEU A C 1
ATOM 759 O O . LEU A 1 95 ? 11.458 2.766 -26.619 1.00 89.06 95 LEU A O 1
ATOM 763 N N . TYR A 1 96 ? 10.645 0.951 -25.574 1.00 87.44 96 TYR A N 1
ATOM 764 C CA . TYR A 1 96 ? 9.602 0.665 -26.556 1.00 87.44 96 TYR A CA 1
ATOM 765 C C . TYR A 1 96 ? 8.232 0.947 -25.941 1.00 87.44 96 TYR A C 1
ATOM 767 O O . TYR A 1 96 ? 7.875 0.326 -24.938 1.00 87.44 96 TYR A O 1
ATOM 775 N N . ARG A 1 97 ? 7.448 1.835 -26.566 1.00 85.00 97 ARG A N 1
ATOM 776 C CA . ARG A 1 97 ? 6.112 2.264 -26.101 1.00 85.00 97 ARG A CA 1
ATOM 777 C C . ARG A 1 97 ? 5.191 1.088 -25.773 1.00 85.00 97 ARG A C 1
ATOM 779 O O . ARG A 1 97 ? 4.567 1.044 -24.720 1.00 85.00 97 ARG A O 1
ATOM 786 N N . ASN A 1 98 ? 5.138 0.088 -26.649 1.00 87.50 98 ASN A N 1
ATOM 787 C CA . ASN A 1 98 ? 4.196 -1.024 -26.508 1.00 87.50 98 ASN A CA 1
ATOM 788 C C . ASN A 1 98 ? 4.721 -2.182 -25.649 1.00 87.50 98 ASN A C 1
ATOM 790 O O . ASN A 1 98 ? 4.030 -3.192 -25.500 1.00 87.50 98 ASN A O 1
ATOM 794 N N . ARG A 1 99 ? 5.897 -2.035 -25.026 1.00 90.81 99 ARG A N 1
ATOM 795 C CA . ARG A 1 99 ? 6.523 -3.077 -24.211 1.00 90.81 99 ARG A CA 1
ATOM 796 C C . ARG A 1 99 ? 6.401 -2.764 -22.726 1.00 90.81 99 ARG A C 1
ATOM 798 O O . ARG A 1 99 ? 6.803 -1.703 -22.257 1.00 90.81 99 ARG A O 1
ATOM 805 N N . PHE A 1 100 ? 5.895 -3.730 -21.966 1.00 92.62 100 PHE A N 1
ATOM 806 C CA . PHE A 1 100 ? 5.871 -3.627 -20.512 1.00 92.62 100 PHE A CA 1
ATOM 807 C C . PHE A 1 100 ? 7.277 -3.729 -19.921 1.00 92.62 100 PHE A C 1
ATOM 809 O O . PHE A 1 100 ? 8.034 -4.653 -20.224 1.00 92.62 100 PHE A O 1
ATOM 816 N N . ILE A 1 101 ? 7.572 -2.824 -18.996 1.00 94.56 101 ILE A N 1
ATOM 817 C CA . ILE A 1 101 ? 8.734 -2.874 -18.118 1.00 94.56 101 ILE A CA 1
ATOM 818 C C . ILE A 1 101 ? 8.248 -3.315 -16.741 1.00 94.56 101 ILE A C 1
ATOM 820 O O . ILE A 1 101 ? 7.245 -2.807 -16.240 1.00 94.56 101 ILE A O 1
ATOM 824 N N . THR A 1 102 ? 8.934 -4.291 -16.146 1.00 95.56 102 THR A N 1
ATOM 825 C CA . THR A 1 102 ? 8.546 -4.871 -14.854 1.00 95.56 102 THR A CA 1
ATOM 826 C C . THR A 1 102 ? 9.431 -4.321 -13.744 1.00 95.56 102 THR A C 1
ATOM 828 O O . THR A 1 102 ? 10.641 -4.538 -13.752 1.00 95.56 102 THR A O 1
ATOM 831 N N . PHE A 1 103 ? 8.822 -3.667 -12.761 1.00 96.38 103 PHE A N 1
ATOM 832 C CA . PHE A 1 103 ? 9.502 -3.096 -11.605 1.00 96.38 103 PHE A CA 1
ATOM 833 C C . PHE A 1 103 ? 9.040 -3.778 -10.307 1.00 96.38 103 PHE A C 1
ATOM 835 O O . PHE A 1 103 ? 7.842 -3.992 -10.112 1.00 96.38 103 PHE A O 1
ATOM 842 N N . PRO A 1 104 ? 9.951 -4.111 -9.377 1.00 95.75 104 PRO A N 1
ATOM 843 C CA . PRO A 1 104 ? 9.576 -4.501 -8.018 1.00 95.75 104 PRO A CA 1
ATOM 844 C C . PRO A 1 104 ? 8.909 -3.343 -7.267 1.00 95.75 104 PRO A C 1
ATOM 846 O O . PRO A 1 104 ? 9.407 -2.221 -7.349 1.00 95.75 104 PRO A O 1
ATOM 849 N N . LEU A 1 105 ? 7.878 -3.612 -6.449 1.00 93.75 105 LEU A N 1
ATOM 850 C CA . LEU A 1 105 ? 7.204 -2.558 -5.663 1.00 93.75 105 LEU A CA 1
ATOM 851 C C . LEU A 1 105 ? 8.173 -1.718 -4.815 1.00 93.75 105 LEU A C 1
ATOM 853 O O . LEU A 1 105 ? 7.995 -0.506 -4.726 1.00 93.75 105 LEU A O 1
ATOM 857 N N . LYS A 1 106 ? 9.226 -2.338 -4.259 1.00 92.69 106 LYS A N 1
ATOM 858 C CA . LYS A 1 106 ? 10.266 -1.669 -3.452 1.00 92.69 106 LYS A CA 1
ATOM 859 C C . LYS A 1 106 ? 10.988 -0.535 -4.192 1.00 92.69 106 LYS A C 1
ATOM 861 O O . LYS A 1 106 ? 11.532 0.347 -3.550 1.00 92.69 106 LYS A O 1
ATOM 866 N N . VAL A 1 107 ? 11.034 -0.571 -5.523 1.00 94.38 107 VAL A N 1
ATOM 867 C CA . VAL A 1 107 ? 11.774 0.408 -6.339 1.00 94.38 107 VAL A CA 1
ATOM 868 C C . VAL A 1 107 ? 10.868 1.541 -6.816 1.00 94.38 107 VAL A C 1
ATOM 870 O O . VAL A 1 107 ? 11.351 2.613 -7.158 1.00 94.38 107 VAL A O 1
ATOM 873 N N . ILE A 1 108 ? 9.559 1.310 -6.845 1.00 93.69 108 ILE A N 1
ATOM 874 C CA . ILE A 1 108 ? 8.559 2.218 -7.408 1.00 93.69 108 ILE A CA 1
ATOM 875 C C . ILE A 1 108 ? 8.123 3.241 -6.364 1.00 93.69 108 ILE A C 1
ATOM 877 O O . ILE A 1 108 ? 8.007 2.890 -5.190 1.00 93.69 108 ILE A O 1
ATOM 881 N N . ASN A 1 109 ? 7.839 4.471 -6.794 1.00 92.31 109 ASN A N 1
ATOM 882 C CA . ASN A 1 109 ? 7.341 5.534 -5.929 1.00 92.31 109 ASN A CA 1
ATOM 883 C C . ASN A 1 109 ? 6.035 5.180 -5.188 1.00 92.31 109 ASN A C 1
ATOM 885 O O . ASN A 1 109 ? 5.288 4.272 -5.563 1.00 92.31 109 ASN A O 1
ATOM 889 N N . GLY A 1 110 ? 5.754 5.951 -4.139 1.00 90.25 110 GLY A N 1
ATOM 890 C CA . GLY A 1 110 ? 4.625 5.742 -3.240 1.00 90.25 110 GLY A CA 1
ATOM 891 C C . GLY A 1 110 ? 3.237 5.779 -3.892 1.00 90.25 110 GLY A C 1
ATOM 892 O O . GLY A 1 110 ? 2.396 4.941 -3.573 1.00 90.25 110 GLY A O 1
ATOM 893 N N . SER A 1 111 ? 3.008 6.672 -4.862 1.00 88.88 111 SER A N 1
ATOM 894 C CA . SER A 1 111 ? 1.708 6.827 -5.540 1.00 88.88 111 SER A CA 1
ATOM 895 C C . SER A 1 111 ? 1.333 5.592 -6.367 1.00 88.88 111 SER A C 1
ATOM 897 O O . SER A 1 111 ? 0.248 5.016 -6.211 1.00 88.88 111 SER A O 1
ATOM 899 N N . ILE A 1 112 ? 2.269 5.116 -7.197 1.00 92.19 112 ILE A N 1
ATOM 900 C CA . ILE A 1 112 ? 2.069 3.896 -7.988 1.00 92.19 112 ILE A CA 1
ATOM 901 C C . ILE A 1 112 ? 1.995 2.682 -7.059 1.00 92.19 112 ILE A C 1
ATOM 903 O O . ILE A 1 112 ? 1.131 1.826 -7.247 1.00 92.19 112 ILE A O 1
ATOM 907 N N . ARG A 1 113 ? 2.856 2.613 -6.033 1.00 93.62 113 ARG A N 1
ATOM 908 C CA . ARG A 1 113 ? 2.851 1.520 -5.052 1.00 93.62 113 ARG A CA 1
ATOM 909 C C . ARG A 1 113 ? 1.505 1.414 -4.334 1.00 93.62 113 ARG A C 1
ATOM 911 O O . ARG A 1 113 ? 0.959 0.322 -4.251 1.00 93.62 113 ARG A O 1
ATOM 918 N N . SER A 1 114 ? 0.953 2.531 -3.869 1.00 92.12 114 SER A N 1
ATOM 919 C CA . SER A 1 114 ? -0.352 2.593 -3.204 1.00 92.12 114 SER A CA 1
ATOM 920 C C . SER A 1 114 ? -1.480 2.094 -4.102 1.00 92.12 114 SER A C 1
ATOM 922 O O . SER A 1 114 ? -2.257 1.225 -3.708 1.00 92.12 114 SER A O 1
ATOM 924 N N . SER A 1 115 ? -1.524 2.583 -5.344 1.00 91.50 115 SER A N 1
ATOM 925 C CA . SER A 1 115 ? -2.540 2.184 -6.324 1.00 91.50 115 SER A CA 1
ATOM 926 C C . SER A 1 115 ? -2.432 0.695 -6.675 1.00 91.50 115 SER A C 1
ATOM 928 O O . SER A 1 115 ? -3.440 -0.006 -6.738 1.00 91.50 115 SER A O 1
ATOM 930 N N . ALA A 1 116 ? -1.206 0.185 -6.810 1.00 94.06 116 ALA A N 1
ATOM 931 C CA . ALA A 1 116 ? -0.942 -1.231 -7.029 1.00 94.06 116 ALA A CA 1
ATOM 932 C C . ALA A 1 116 ? -1.393 -2.094 -5.836 1.00 94.06 116 ALA A C 1
ATOM 934 O O . ALA A 1 116 ? -2.046 -3.114 -6.033 1.00 94.06 116 ALA A O 1
ATOM 935 N N . LEU A 1 117 ? -1.093 -1.683 -4.598 1.00 94.38 117 LEU A N 1
ATOM 936 C CA . LEU A 1 117 ? -1.518 -2.409 -3.396 1.00 94.38 117 LEU A CA 1
ATOM 937 C C . LEU A 1 117 ? -3.041 -2.431 -3.249 1.00 94.38 117 LEU A C 1
ATOM 939 O O . LEU A 1 117 ? -3.586 -3.489 -2.961 1.00 94.38 117 LEU A O 1
ATOM 943 N N . LYS A 1 118 ? -3.733 -1.315 -3.513 1.00 92.06 118 LYS A N 1
ATOM 944 C CA . LYS A 1 118 ? -5.206 -1.267 -3.530 1.00 92.06 118 LYS A CA 1
ATOM 945 C C . LYS A 1 118 ? -5.804 -2.226 -4.564 1.00 92.06 118 LYS A C 1
ATOM 947 O O . LYS A 1 118 ? -6.832 -2.838 -4.300 1.00 92.06 118 LYS A O 1
ATOM 952 N N . ALA A 1 119 ? -5.157 -2.378 -5.721 1.00 92.56 119 ALA A N 1
ATOM 953 C CA . ALA A 1 119 ? -5.610 -3.293 -6.765 1.00 92.56 119 ALA A CA 1
ATOM 954 C C . ALA A 1 119 ? -5.368 -4.774 -6.419 1.00 92.56 119 ALA A C 1
ATOM 956 O O . ALA A 1 119 ? -6.220 -5.615 -6.698 1.00 92.56 119 ALA A O 1
ATOM 957 N N . VAL A 1 120 ? -4.229 -5.106 -5.795 1.00 93.75 120 VAL A N 1
ATOM 958 C CA . VAL A 1 120 ? -3.932 -6.480 -5.341 1.00 93.75 120 VAL A CA 1
ATOM 959 C C . VAL A 1 120 ? -4.800 -6.858 -4.143 1.00 93.75 120 VAL A C 1
ATOM 961 O O . VAL A 1 120 ? -5.441 -7.908 -4.141 1.00 93.75 120 VAL A O 1
ATOM 964 N N . PHE A 1 121 ? -4.824 -5.999 -3.127 1.00 93.88 121 PHE A N 1
ATOM 965 C CA . PHE A 1 121 ? -5.496 -6.211 -1.849 1.00 93.88 121 PHE A CA 1
ATOM 966 C C . PHE A 1 121 ? -6.808 -5.427 -1.795 1.00 93.88 121 PHE A C 1
ATOM 968 O O . PHE A 1 121 ? -7.051 -4.621 -0.903 1.00 93.88 121 PHE A O 1
ATOM 975 N N . PHE A 1 122 ? -7.686 -5.688 -2.761 1.00 90.69 122 PHE A N 1
ATOM 976 C CA . PHE A 1 122 ? -8.972 -4.997 -2.925 1.00 90.69 122 PHE A CA 1
ATOM 977 C C . PHE A 1 122 ? -9.940 -5.149 -1.734 1.00 90.69 122 PHE A C 1
ATOM 979 O O . PHE A 1 122 ? -10.937 -4.435 -1.644 1.00 90.69 122 PHE A O 1
ATOM 986 N N . LYS A 1 123 ? -9.678 -6.097 -0.824 1.00 91.19 123 LYS A N 1
ATOM 987 C CA . LYS A 1 123 ? -10.453 -6.300 0.411 1.00 91.19 123 LYS A CA 1
ATOM 988 C C . LYS A 1 123 ? -9.947 -5.469 1.588 1.00 91.19 123 LYS A C 1
ATOM 990 O O . LYS A 1 123 ? -10.611 -5.451 2.629 1.00 91.19 123 LYS A O 1
ATOM 995 N N . ASP A 1 124 ? -8.801 -4.815 1.439 1.00 93.25 124 ASP A N 1
ATOM 996 C CA . ASP A 1 124 ? -8.246 -3.958 2.470 1.00 93.25 124 ASP A CA 1
ATOM 997 C C . ASP A 1 124 ? -9.053 -2.668 2.583 1.00 93.25 124 ASP A C 1
ATOM 999 O O . ASP A 1 124 ? -9.526 -2.108 1.592 1.00 93.25 124 ASP A O 1
ATOM 1003 N N . LYS A 1 125 ? -9.235 -2.197 3.816 1.00 90.25 125 LYS A N 1
ATOM 1004 C CA . LYS A 1 125 ? -10.051 -1.015 4.100 1.00 90.25 125 LYS A CA 1
ATOM 1005 C C . LYS A 1 125 ? -9.404 -0.149 5.167 1.00 90.25 125 LYS A C 1
ATOM 1007 O O . LYS A 1 125 ? -8.803 -0.646 6.120 1.00 90.25 125 LYS A O 1
ATOM 1012 N N . ALA A 1 126 ? -9.600 1.157 5.047 1.00 87.94 126 ALA A N 1
ATOM 1013 C CA . ALA A 1 126 ? -9.306 2.082 6.127 1.00 87.94 126 ALA A CA 1
ATOM 1014 C C . ALA A 1 126 ? -10.281 1.830 7.291 1.00 87.94 126 ALA A C 1
ATOM 1016 O O . ALA A 1 126 ? -11.493 1.773 7.091 1.00 87.94 126 ALA A O 1
ATOM 1017 N N . GLY A 1 127 ? -9.750 1.644 8.497 1.00 83.62 127 GLY A N 1
ATOM 1018 C CA . GLY A 1 127 ? -10.514 1.513 9.734 1.00 83.62 127 GLY A CA 1
ATOM 1019 C C . GLY A 1 127 ? -10.192 2.637 10.718 1.00 83.62 127 GLY A C 1
ATOM 1020 O O . GLY A 1 127 ? -9.285 3.451 10.508 1.00 83.62 127 GLY A O 1
ATOM 1021 N N . ILE A 1 128 ? -10.932 2.673 11.825 1.00 81.12 128 ILE A N 1
ATOM 1022 C CA . ILE A 1 128 ? -10.673 3.613 12.921 1.00 81.12 128 ILE A CA 1
ATOM 1023 C C . ILE A 1 128 ? -9.361 3.215 13.601 1.00 81.12 128 ILE A C 1
ATOM 1025 O O . ILE A 1 128 ? -9.249 2.119 14.142 1.00 81.12 128 ILE A O 1
ATOM 1029 N N . GLY A 1 129 ? -8.356 4.091 13.567 1.00 84.62 129 GLY A N 1
ATOM 1030 C CA . GLY A 1 129 ? -7.064 3.864 14.229 1.00 84.62 129 GLY A CA 1
ATOM 1031 C C . GLY A 1 129 ? -6.106 2.896 13.514 1.00 84.62 129 GLY A C 1
ATOM 1032 O O . GLY A 1 129 ? -4.916 2.877 13.834 1.00 84.62 129 GLY A O 1
ATOM 1033 N N . TYR A 1 130 ? -6.570 2.142 12.513 1.00 93.00 130 TYR A N 1
ATOM 1034 C CA . TYR A 1 130 ? -5.747 1.193 11.759 1.00 93.00 130 TYR A CA 1
ATOM 1035 C C . TYR A 1 130 ? -6.178 1.039 10.294 1.00 93.00 130 TYR A C 1
ATOM 1037 O O . TYR A 1 130 ? -7.347 1.185 9.946 1.00 93.00 130 TYR A O 1
ATOM 1045 N N . TRP A 1 131 ? -5.238 0.647 9.440 1.00 94.81 131 TRP A N 1
ATOM 1046 C CA . TRP A 1 131 ? -5.513 0.008 8.158 1.00 94.81 131 TRP A CA 1
ATOM 1047 C C . TRP A 1 131 ? -5.860 -1.466 8.392 1.00 94.81 131 TRP A C 1
ATOM 1049 O O . TRP A 1 131 ? -5.140 -2.182 9.093 1.00 94.81 131 TRP A O 1
ATOM 1059 N N . LYS A 1 132 ? -6.990 -1.923 7.853 1.00 94.81 132 LYS A N 1
ATOM 1060 C CA . LYS A 1 132 ? -7.470 -3.299 7.981 1.00 94.81 132 LYS A CA 1
ATOM 1061 C C . LYS A 1 132 ? -7.071 -4.075 6.737 1.00 94.81 132 LYS A C 1
ATOM 1063 O O . LYS A 1 132 ? -7.687 -3.901 5.688 1.00 94.81 132 LYS A O 1
ATOM 1068 N N . HIS A 1 133 ? -6.092 -4.953 6.884 1.00 96.88 133 HIS A N 1
ATOM 1069 C CA . HIS A 1 133 ? -5.693 -5.879 5.841 1.00 96.88 133 HIS A CA 1
ATOM 1070 C C . HIS A 1 133 ? -6.450 -7.207 5.978 1.00 96.88 133 HIS A C 1
ATOM 1072 O O . HIS A 1 133 ? -6.578 -7.733 7.091 1.00 96.88 133 HIS A O 1
ATOM 1078 N N . ARG A 1 134 ? -6.971 -7.749 4.871 1.00 96.31 134 ARG A N 1
ATOM 1079 C CA . ARG A 1 134 ? -7.637 -9.063 4.851 1.00 96.31 134 ARG A CA 1
ATOM 1080 C C . ARG A 1 134 ? -6.884 -10.018 3.933 1.00 96.31 134 ARG A C 1
ATOM 1082 O O . ARG A 1 134 ? -6.896 -9.849 2.713 1.00 96.31 134 ARG A O 1
ATOM 1089 N N . VAL A 1 135 ? -6.354 -11.087 4.528 1.00 95.12 135 VAL A N 1
ATOM 1090 C CA . VAL A 1 135 ? -5.600 -12.120 3.812 1.00 95.12 135 VAL A CA 1
ATOM 1091 C C . VAL A 1 135 ? -6.486 -12.729 2.729 1.00 95.12 135 VAL A C 1
ATOM 1093 O O . VAL A 1 135 ? -7.547 -13.295 3.007 1.00 95.12 135 VAL A O 1
ATOM 1096 N N . THR A 1 136 ? -6.067 -12.592 1.479 1.00 93.00 136 THR A N 1
ATOM 1097 C CA . THR A 1 136 ? -6.825 -12.991 0.289 1.00 93.00 136 THR A CA 1
ATOM 1098 C C . THR A 1 136 ? -6.146 -14.152 -0.433 1.00 93.00 136 THR A C 1
ATOM 1100 O O . THR A 1 136 ? -6.818 -15.049 -0.954 1.00 93.00 136 THR A O 1
ATOM 1103 N N . PHE A 1 137 ? -4.817 -14.189 -0.414 1.00 92.06 137 PHE A N 1
ATOM 1104 C CA . PHE A 1 137 ? -4.003 -15.184 -1.090 1.00 92.06 137 PHE A CA 1
ATOM 1105 C C . PHE A 1 137 ? -3.275 -16.100 -0.100 1.00 92.06 137 PHE A C 1
ATOM 1107 O O . PHE A 1 137 ? -2.997 -15.738 1.037 1.00 92.06 137 PHE A O 1
ATOM 1114 N N . ALA A 1 138 ? -2.965 -17.322 -0.543 1.00 89.69 138 ALA A N 1
ATOM 1115 C CA . ALA A 1 138 ? -2.265 -18.309 0.286 1.00 89.69 138 ALA A CA 1
ATOM 1116 C C . ALA A 1 138 ? -0.761 -18.012 0.436 1.00 89.69 138 ALA A C 1
ATOM 1118 O O . ALA A 1 138 ? -0.134 -18.488 1.372 1.00 89.69 138 ALA A O 1
ATOM 1119 N N . TRP A 1 139 ? -0.187 -17.231 -0.483 1.00 90.31 139 TRP A N 1
ATOM 1120 C CA . TRP A 1 139 ? 1.230 -16.851 -0.469 1.00 90.31 139 TRP A CA 1
ATOM 1121 C C . TRP A 1 139 ? 1.533 -15.664 0.453 1.00 90.31 139 TRP A C 1
ATOM 1123 O O . TRP A 1 13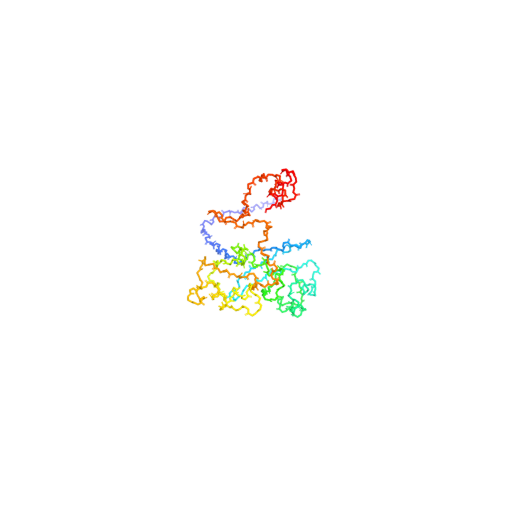9 ? 2.683 -15.239 0.547 1.00 90.31 139 TRP A O 1
ATOM 1133 N N . GLU A 1 140 ? 0.522 -15.091 1.104 1.00 93.19 140 GLU A N 1
ATOM 1134 C CA . GLU A 1 140 ? 0.725 -13.947 1.982 1.00 93.19 140 GLU A CA 1
ATOM 1135 C C . GLU A 1 140 ? 1.383 -14.365 3.292 1.00 93.19 140 GLU A C 1
ATOM 1137 O O . GLU A 1 140 ? 1.017 -15.364 3.910 1.00 93.19 140 GLU A O 1
ATOM 1142 N N . THR A 1 141 ? 2.332 -13.555 3.750 1.00 93.75 141 THR A N 1
ATOM 1143 C CA . THR A 1 141 ? 3.018 -13.757 5.025 1.00 93.75 141 THR A CA 1
ATOM 1144 C C . THR A 1 141 ? 3.001 -12.475 5.842 1.00 93.75 141 THR A C 1
ATOM 1146 O O . THR A 1 141 ? 2.951 -11.366 5.306 1.00 93.75 141 THR A O 1
ATOM 1149 N N . THR A 1 142 ? 3.093 -12.605 7.164 1.00 94.38 142 THR A N 1
ATOM 1150 C CA . THR A 1 142 ? 3.159 -11.452 8.077 1.00 94.38 142 THR A CA 1
ATOM 1151 C C . THR A 1 142 ? 4.373 -10.563 7.802 1.00 94.38 142 THR A C 1
ATOM 1153 O O . THR A 1 142 ? 4.278 -9.339 7.899 1.00 94.38 142 THR A O 1
ATOM 1156 N N . SER A 1 143 ? 5.501 -11.155 7.400 1.00 93.88 143 SER A N 1
ATOM 1157 C CA . SER A 1 143 ? 6.712 -10.429 7.004 1.00 93.88 143 SER A CA 1
ATOM 1158 C C . SER A 1 143 ? 6.536 -9.638 5.717 1.00 93.88 143 SER A C 1
ATOM 1160 O O . SER A 1 143 ? 6.969 -8.488 5.648 1.00 93.88 143 SER A O 1
ATOM 1162 N N . MET A 1 144 ? 5.853 -10.208 4.726 1.00 93.69 144 MET A N 1
ATOM 1163 C CA . MET A 1 144 ? 5.518 -9.497 3.500 1.00 93.69 144 MET A CA 1
ATOM 1164 C C . MET A 1 144 ? 4.551 -8.345 3.783 1.00 93.69 144 MET A C 1
ATOM 1166 O O . MET A 1 144 ? 4.789 -7.237 3.318 1.00 93.69 144 MET A O 1
ATOM 1170 N N . ILE A 1 145 ? 3.499 -8.574 4.570 1.00 95.25 145 ILE A N 1
ATOM 1171 C CA . ILE A 1 145 ? 2.504 -7.543 4.899 1.00 95.25 145 ILE A CA 1
ATOM 1172 C C . ILE A 1 145 ? 3.161 -6.376 5.645 1.00 95.25 145 ILE A C 1
ATOM 1174 O O . ILE A 1 145 ? 2.933 -5.222 5.282 1.00 95.25 145 ILE A O 1
ATOM 1178 N N . ALA A 1 146 ? 4.047 -6.657 6.608 1.00 95.62 146 ALA A N 1
ATOM 1179 C CA . ALA A 1 146 ? 4.872 -5.626 7.235 1.00 95.62 146 ALA A CA 1
ATOM 1180 C C . ALA A 1 146 ? 5.705 -4.873 6.182 1.00 95.62 146 ALA A C 1
ATOM 1182 O O . ALA A 1 146 ? 5.566 -3.665 6.024 1.00 95.62 146 ALA A O 1
ATOM 1183 N N . GLY A 1 147 ? 6.491 -5.586 5.370 1.00 94.44 147 GLY A N 1
ATOM 1184 C CA . GLY A 1 147 ? 7.348 -4.961 4.358 1.00 94.44 147 GLY A CA 1
ATOM 1185 C C . GLY A 1 147 ? 6.611 -4.158 3.275 1.00 94.44 147 GLY A C 1
ATOM 1186 O O . GLY A 1 147 ? 7.225 -3.303 2.639 1.00 94.44 147 GLY A O 1
ATOM 1187 N N . LEU A 1 148 ? 5.323 -4.423 3.041 1.00 94.69 148 LEU A N 1
ATOM 1188 C CA . LEU A 1 148 ? 4.511 -3.711 2.052 1.00 94.69 148 LEU A CA 1
ATOM 1189 C C . LEU A 1 148 ? 3.810 -2.479 2.626 1.00 94.69 148 LEU A C 1
ATOM 1191 O O . LEU A 1 148 ? 3.751 -1.460 1.940 1.00 94.69 148 LEU A O 1
ATOM 1195 N N . PHE A 1 149 ? 3.261 -2.577 3.840 1.00 95.50 149 PHE A N 1
ATOM 1196 C CA . PHE A 1 149 ? 2.367 -1.557 4.392 1.00 95.50 149 PHE A CA 1
ATOM 1197 C C . PHE A 1 149 ? 3.001 -0.677 5.463 1.00 95.50 149 PHE A C 1
ATOM 1199 O O . PHE A 1 149 ? 2.558 0.460 5.641 1.00 95.50 149 PHE A O 1
ATOM 1206 N N . THR A 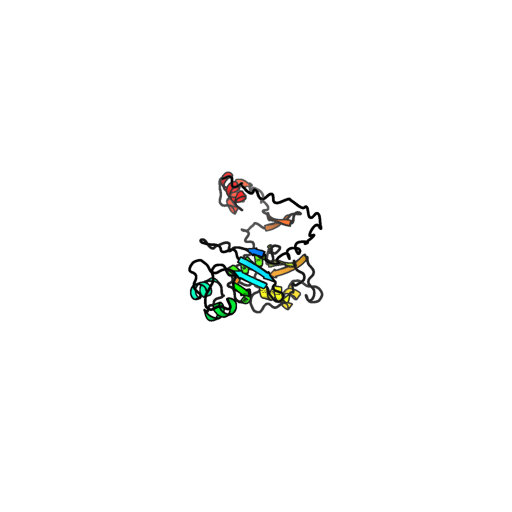1 150 ? 3.998 -1.171 6.196 1.00 96.06 150 THR A N 1
ATOM 1207 C CA . THR A 1 150 ? 4.535 -0.448 7.350 1.00 96.06 150 THR A CA 1
ATOM 1208 C C . THR A 1 150 ? 5.767 0.379 7.006 1.00 96.06 150 THR A C 1
ATOM 1210 O O . THR A 1 150 ? 6.500 0.075 6.067 1.00 96.06 150 THR A O 1
ATOM 1213 N N . LYS A 1 151 ? 5.997 1.444 7.776 1.00 94.19 151 LYS A N 1
ATOM 1214 C CA . LYS A 1 151 ? 7.225 2.239 7.724 1.00 94.19 151 LYS A CA 1
ATOM 1215 C C . LYS A 1 151 ? 8.435 1.426 8.192 1.00 94.19 151 LYS A C 1
ATOM 1217 O O . LYS A 1 151 ? 8.294 0.371 8.817 1.00 94.19 151 LYS A O 1
ATOM 1222 N N . GLU A 1 152 ? 9.622 1.941 7.900 1.00 91.19 152 GLU A N 1
ATOM 1223 C CA . GLU A 1 152 ? 10.880 1.327 8.318 1.00 91.19 152 GLU A CA 1
ATOM 1224 C C . GLU A 1 152 ? 1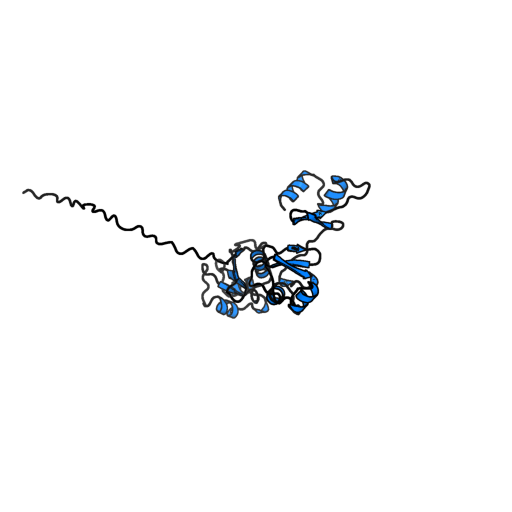0.937 1.113 9.844 1.00 91.19 152 GLU A C 1
ATOM 1226 O O . GLU A 1 152 ? 10.333 1.851 10.623 1.00 91.19 152 GLU A O 1
ATOM 1231 N N . GLY A 1 153 ? 11.594 0.032 10.271 1.00 93.19 153 GLY A N 1
ATOM 1232 C CA . GLY A 1 153 ? 11.663 -0.395 11.675 1.00 93.19 153 GLY A CA 1
ATOM 1233 C C . GLY A 1 153 ? 10.500 -1.284 12.144 1.00 93.19 153 GLY A C 1
ATOM 1234 O O . GLY A 1 153 ? 10.682 -2.113 13.040 1.00 93.19 153 GLY A O 1
ATOM 1235 N N . ILE A 1 154 ? 9.327 -1.223 11.505 1.00 96.81 154 ILE A N 1
ATOM 1236 C CA . ILE A 1 154 ? 8.194 -2.088 11.863 1.00 96.81 154 ILE A CA 1
ATOM 1237 C C . ILE A 1 154 ? 8.321 -3.452 11.168 1.00 96.81 154 ILE A C 1
ATOM 1239 O O . ILE A 1 154 ? 8.038 -3.627 9.989 1.00 96.81 154 ILE A O 1
ATOM 1243 N N . LYS A 1 155 ? 8.774 -4.449 11.930 1.00 95.88 155 LYS A N 1
ATOM 1244 C CA . LYS A 1 155 ? 8.882 -5.855 11.497 1.00 95.88 155 LYS A CA 1
ATOM 1245 C C . LYS A 1 155 ? 7.602 -6.669 11.748 1.00 95.88 155 LYS A C 1
ATOM 1247 O O . LYS A 1 155 ? 6.747 -6.274 12.541 1.00 95.88 155 LYS A O 1
ATOM 1252 N N . ALA A 1 156 ? 7.542 -7.870 11.163 1.00 94.94 156 ALA A N 1
ATOM 1253 C CA . ALA A 1 156 ? 6.460 -8.848 11.345 1.00 94.94 156 ALA A CA 1
ATOM 1254 C C . ALA A 1 156 ? 6.094 -9.083 12.821 1.00 94.94 156 ALA A C 1
ATOM 1256 O O . ALA A 1 156 ? 4.918 -9.088 13.171 1.00 94.94 156 ALA A O 1
ATOM 1257 N N . GLY A 1 157 ? 7.097 -9.200 13.700 1.00 95.69 157 GLY A N 1
ATOM 1258 C CA . GLY A 1 157 ? 6.888 -9.432 15.132 1.00 95.69 157 GLY A CA 1
ATOM 1259 C C . GLY A 1 157 ? 6.033 -8.360 15.820 1.00 95.69 157 GLY A C 1
ATOM 1260 O O . GLY A 1 157 ? 5.248 -8.689 16.707 1.00 95.69 157 GLY A O 1
ATOM 1261 N N . HIS A 1 158 ? 6.106 -7.099 15.379 1.00 96.69 158 HIS A N 1
ATOM 1262 C CA . HIS A 1 158 ? 5.239 -6.040 15.905 1.00 96.69 158 HIS A CA 1
ATOM 1263 C C . HIS A 1 158 ? 3.778 -6.265 15.515 1.00 96.69 158 HIS A C 1
ATOM 1265 O O . HIS A 1 158 ? 2.896 -6.141 16.363 1.00 96.69 158 HIS A O 1
ATOM 1271 N N . LEU A 1 159 ? 3.519 -6.648 14.257 1.00 96.25 159 LEU A N 1
ATOM 1272 C CA . LEU A 1 159 ? 2.167 -6.974 13.796 1.00 96.25 159 LEU A CA 1
ATOM 1273 C C . LEU A 1 159 ? 1.606 -8.181 14.547 1.00 96.25 159 LEU A C 1
ATOM 1275 O O . LEU A 1 159 ? 0.449 -8.148 14.960 1.00 96.25 159 LEU A O 1
ATOM 1279 N N . VAL A 1 160 ? 2.431 -9.206 14.768 1.00 95.94 160 VAL A N 1
ATOM 1280 C CA . VAL A 1 160 ? 2.056 -10.426 15.494 1.00 95.94 160 VAL A CA 1
ATOM 1281 C C . VAL A 1 160 ? 1.629 -10.116 16.923 1.00 95.94 160 VAL A C 1
ATOM 1283 O O . VAL A 1 160 ? 0.554 -10.548 17.339 1.00 95.94 160 VAL A O 1
ATOM 1286 N N . ARG A 1 161 ? 2.433 -9.332 17.655 1.00 95.50 161 ARG A N 1
ATOM 1287 C CA . ARG A 1 161 ? 2.129 -8.918 19.034 1.00 95.50 161 ARG A CA 1
ATOM 1288 C C . ARG A 1 161 ? 0.880 -8.040 19.092 1.00 95.50 161 ARG A C 1
ATOM 1290 O O . ARG A 1 161 ? -0.008 -8.306 19.894 1.00 95.50 161 ARG A O 1
ATOM 1297 N N . TYR A 1 162 ? 0.773 -7.048 18.206 1.00 96.31 162 TYR A N 1
ATOM 1298 C CA . TYR A 1 162 ? -0.372 -6.131 18.177 1.00 96.31 162 TYR A CA 1
ATOM 1299 C C . TYR A 1 162 ? -1.697 -6.843 17.875 1.00 96.31 162 TYR A C 1
ATOM 1301 O O . TYR A 1 162 ? -2.720 -6.537 18.481 1.00 96.31 162 TYR A O 1
ATOM 1309 N N . ASN A 1 163 ? -1.680 -7.813 16.958 1.00 95.44 163 ASN A N 1
ATOM 1310 C CA . ASN A 1 163 ? -2.875 -8.550 16.544 1.00 95.44 163 ASN A CA 1
ATOM 1311 C C . ASN A 1 163 ? -3.132 -9.825 17.361 1.00 95.44 163 ASN A C 1
ATOM 1313 O O . ASN A 1 163 ? -4.088 -10.531 17.052 1.00 95.44 163 ASN A O 1
ATOM 1317 N N . LYS A 1 164 ? -2.297 -10.138 18.367 1.00 94.81 164 LYS A N 1
ATOM 1318 C CA . LYS A 1 164 ? -2.364 -11.382 19.161 1.00 94.81 164 LYS A CA 1
ATOM 1319 C C . LYS A 1 164 ? -2.496 -12.628 18.269 1.00 94.81 164 LYS A C 1
ATOM 1321 O O . LYS A 1 164 ? -3.372 -13.469 18.458 1.00 94.81 164 LYS A O 1
ATOM 1326 N N . MET A 1 165 ? -1.662 -12.707 17.229 1.00 91.81 165 MET A N 1
ATOM 1327 C CA . MET A 1 165 ? -1.813 -13.723 16.182 1.00 91.81 165 MET A CA 1
ATOM 1328 C C . MET A 1 165 ? -1.422 -15.119 16.675 1.00 91.81 165 MET A C 1
ATOM 1330 O O . MET A 1 165 ? -0.384 -15.293 17.317 1.00 91.81 165 MET A O 1
ATOM 1334 N N . ARG A 1 166 ? -2.204 -16.133 16.284 1.00 88.00 166 ARG A N 1
ATOM 1335 C CA . ARG A 1 166 ? -1.887 -17.550 16.525 1.00 88.00 166 ARG A CA 1
ATOM 1336 C C . ARG A 1 166 ? -0.547 -17.949 15.900 1.00 88.00 166 ARG A C 1
ATOM 1338 O O . ARG A 1 166 ? -0.127 -17.368 14.896 1.00 88.00 166 ARG A O 1
ATOM 1345 N N . ASN A 1 167 ? 0.101 -18.967 16.466 1.00 85.31 167 ASN A N 1
ATOM 1346 C CA . ASN A 1 167 ? 1.350 -19.556 15.958 1.00 85.31 167 ASN A CA 1
ATOM 1347 C C . ASN A 1 167 ? 2.425 -18.508 15.627 1.00 85.31 167 ASN A C 1
ATOM 1349 O O . ASN A 1 167 ? 3.115 -18.617 14.614 1.00 85.31 167 ASN A O 1
ATOM 1353 N N . LYS A 1 168 ? 2.504 -17.440 16.435 1.00 82.06 168 LYS A N 1
ATOM 1354 C CA . LYS A 1 168 ? 3.429 -16.310 16.247 1.00 82.06 168 LYS A CA 1
ATOM 1355 C C . LYS A 1 168 ? 3.355 -15.677 14.842 1.00 82.06 168 LYS A C 1
ATOM 1357 O O . LYS A 1 168 ? 4.322 -15.080 14.385 1.00 82.06 168 LYS A O 1
ATOM 1362 N N . GLY A 1 169 ? 2.213 -15.793 14.154 1.00 80.75 169 GLY A N 1
ATOM 1363 C CA . GLY A 1 169 ? 2.009 -15.268 12.800 1.00 80.75 169 GLY A CA 1
ATOM 1364 C C . GLY A 1 169 ? 2.727 -16.026 11.682 1.00 80.75 169 GLY A C 1
ATOM 1365 O O . GLY A 1 169 ? 2.848 -15.479 10.585 1.00 80.75 169 GLY A O 1
ATOM 1366 N N . ASN A 1 170 ? 3.185 -17.256 11.937 1.00 82.81 170 ASN A N 1
ATOM 1367 C CA . ASN A 1 170 ? 3.836 -18.098 10.927 1.00 82.81 170 ASN A CA 1
ATOM 1368 C C . ASN A 1 170 ? 2.848 -18.627 9.877 1.00 82.81 170 ASN A C 1
ATOM 1370 O O . ASN A 1 170 ? 3.240 -18.888 8.746 1.00 82.81 170 ASN A O 1
ATOM 1374 N N . ILE A 1 171 ? 1.567 -18.777 10.240 1.00 87.25 171 ILE A N 1
ATOM 1375 C CA . ILE A 1 171 ? 0.536 -19.349 9.365 1.00 87.25 171 ILE A CA 1
ATOM 1376 C C . ILE A 1 171 ? -0.647 -18.387 9.251 1.00 87.25 171 ILE A C 1
ATOM 1378 O O . ILE A 1 171 ? -1.462 -18.264 10.175 1.00 87.25 171 ILE A O 1
ATOM 1382 N N . LEU A 1 172 ? -0.766 -17.752 8.085 1.00 92.12 172 LEU A N 1
ATOM 1383 C CA . LEU A 1 172 ? -1.942 -16.979 7.697 1.00 92.12 172 LEU A CA 1
ATOM 1384 C C . LEU A 1 172 ? -2.953 -17.879 6.987 1.00 92.12 172 LEU A C 1
ATOM 1386 O O . LEU A 1 172 ? -2.604 -18.661 6.106 1.00 92.12 172 LEU A O 1
ATOM 1390 N N . LYS A 1 173 ? -4.221 -17.761 7.374 1.00 92.31 173 LYS A N 1
ATOM 1391 C CA . LYS A 1 173 ? -5.354 -18.387 6.690 1.00 92.31 173 LYS A CA 1
ATOM 1392 C C . LYS A 1 173 ? -6.077 -17.318 5.883 1.00 92.31 173 LYS A C 1
ATOM 1394 O O . LYS A 1 173 ? -6.205 -16.171 6.316 1.00 92.31 173 LYS A O 1
ATOM 1399 N N . LYS A 1 174 ? -6.585 -17.697 4.709 1.00 94.19 174 LYS A N 1
ATOM 1400 C CA . LYS A 1 174 ? -7.448 -16.813 3.919 1.00 94.19 174 LYS A CA 1
ATOM 1401 C C . LYS A 1 174 ? -8.613 -16.337 4.785 1.00 94.19 174 LYS A C 1
ATOM 1403 O O . LYS A 1 174 ? -9.271 -17.132 5.446 1.00 94.19 174 LYS A O 1
ATOM 1408 N N . GLY A 1 175 ? -8.862 -15.036 4.758 1.00 92.38 175 GLY A N 1
ATOM 1409 C CA . GLY A 1 175 ? -9.884 -14.380 5.558 1.00 92.38 175 GLY A CA 1
ATOM 1410 C C . GLY A 1 175 ? -9.413 -13.853 6.912 1.00 92.38 175 GLY A C 1
ATOM 1411 O O . GLY A 1 175 ? -10.156 -13.058 7.491 1.00 92.38 175 GLY A O 1
ATOM 1412 N N . ASP A 1 176 ? -8.205 -14.204 7.375 1.00 94.19 176 ASP A N 1
ATOM 1413 C CA . ASP A 1 176 ? -7.610 -13.586 8.562 1.00 94.19 176 ASP A CA 1
ATOM 1414 C C . ASP A 1 176 ? -7.548 -12.059 8.391 1.00 94.19 176 ASP A C 1
ATOM 1416 O O . ASP A 1 176 ? -7.325 -11.528 7.296 1.00 94.19 176 ASP A O 1
ATOM 1420 N N . VAL A 1 177 ? -7.748 -11.349 9.500 1.00 95.00 177 VAL A N 1
ATOM 1421 C CA . VAL A 1 177 ? -7.722 -9.888 9.551 1.00 95.00 177 VAL A CA 1
ATOM 1422 C C . VAL A 1 177 ? -6.480 -9.440 10.304 1.00 95.00 177 VAL A C 1
ATOM 1424 O O . VAL A 1 177 ? -6.292 -9.807 11.462 1.00 95.00 177 VAL A O 1
ATOM 1427 N N . ILE A 1 178 ? -5.679 -8.590 9.670 1.00 96.19 178 ILE A N 1
ATOM 1428 C CA . ILE A 1 178 ? -4.504 -7.966 10.275 1.00 96.19 178 ILE A CA 1
ATOM 1429 C C . ILE A 1 178 ? -4.748 -6.464 10.361 1.00 96.19 178 ILE A C 1
ATOM 1431 O O . ILE A 1 178 ? -4.958 -5.783 9.358 1.00 96.19 178 ILE A O 1
ATOM 1435 N N . LYS A 1 179 ? -4.734 -5.936 11.579 1.00 96.69 179 LYS A N 1
ATOM 1436 C CA . LYS A 1 179 ? -4.836 -4.508 11.866 1.00 96.69 179 LYS A CA 1
ATOM 1437 C C . LYS A 1 179 ? -3.432 -3.913 11.875 1.00 96.69 179 LYS A C 1
ATOM 1439 O O . LYS A 1 179 ? -2.562 -4.369 12.619 1.00 96.69 179 LYS A O 1
ATOM 1444 N N . ILE A 1 180 ? -3.221 -2.889 11.059 1.00 97.00 180 ILE A N 1
ATOM 1445 C CA . ILE A 1 180 ? -1.970 -2.138 10.969 1.00 97.00 180 ILE A CA 1
ATOM 1446 C C . ILE A 1 180 ? -2.247 -0.725 11.491 1.00 97.00 180 ILE A C 1
ATOM 1448 O O . ILE A 1 180 ? -2.907 0.046 10.797 1.00 97.00 180 ILE A O 1
ATOM 1452 N N . PRO A 1 181 ? -1.800 -0.364 12.705 1.00 95.69 181 PRO A N 1
ATOM 1453 C CA . PRO A 1 181 ? -1.999 0.973 13.261 1.00 95.69 181 PRO A CA 1
ATOM 1454 C C . PRO A 1 181 ? -1.579 2.076 12.290 1.00 95.69 181 PRO A C 1
ATOM 1456 O O . PRO A 1 181 ? -0.508 1.979 11.692 1.00 95.69 181 PRO A O 1
ATOM 1459 N N . TRP A 1 182 ? -2.354 3.161 12.190 1.00 92.94 182 TRP A N 1
ATOM 1460 C CA . TRP A 1 182 ? -2.021 4.270 11.280 1.00 92.94 182 TRP A CA 1
ATOM 1461 C C . TRP A 1 182 ? -0.625 4.850 11.535 1.00 92.94 182 TRP A C 1
ATOM 1463 O O . TRP A 1 182 ? 0.106 5.118 10.590 1.00 92.94 182 TRP A O 1
ATOM 1473 N N . LYS A 1 183 ? -0.193 4.912 12.803 1.00 94.06 183 LYS A N 1
ATOM 1474 C CA . LYS A 1 183 ? 1.165 5.331 13.202 1.00 94.06 183 LYS A CA 1
ATOM 1475 C C . LYS A 1 183 ? 2.300 4.457 12.645 1.00 94.06 183 LYS A C 1
ATOM 1477 O O . LYS A 1 183 ? 3.466 4.860 12.695 1.00 94.06 183 LYS A O 1
ATOM 1482 N N . TRP A 1 184 ? 1.986 3.246 12.186 1.00 96.81 184 TRP A N 1
ATOM 1483 C CA . TRP A 1 184 ? 2.929 2.298 11.591 1.00 96.81 184 TRP A CA 1
ATOM 1484 C C . TRP A 1 184 ? 2.843 2.250 10.072 1.00 96.81 184 TRP A C 1
ATOM 1486 O O . TRP A 1 184 ? 3.789 1.764 9.462 1.00 96.81 184 TRP A O 1
ATOM 1496 N N . VAL A 1 185 ? 1.757 2.727 9.461 1.00 94.88 185 VAL A N 1
ATOM 1497 C CA . VAL A 1 185 ? 1.600 2.730 8.002 1.00 94.88 185 VAL A CA 1
ATOM 1498 C C . VAL A 1 185 ? 2.670 3.623 7.373 1.00 94.88 185 VAL A C 1
ATOM 1500 O O . VAL A 1 185 ? 2.984 4.695 7.890 1.00 94.88 185 VAL A O 1
ATOM 1503 N N . SER A 1 186 ? 3.260 3.165 6.268 1.00 93.38 186 SER A N 1
ATOM 1504 C CA . SER A 1 186 ? 4.274 3.937 5.555 1.00 93.38 186 SER A CA 1
ATOM 1505 C C . SER A 1 186 ? 3.664 5.217 4.965 1.00 93.38 186 SER A C 1
ATOM 1507 O O . SER A 1 186 ? 2.698 5.122 4.199 1.00 93.38 186 SER A O 1
ATOM 1509 N N . PRO A 1 187 ? 4.229 6.406 5.259 1.00 88.94 187 PRO A N 1
ATOM 1510 C CA . PRO A 1 187 ? 3.726 7.669 4.718 1.00 88.94 187 PRO A CA 1
ATOM 1511 C C . PRO A 1 187 ? 3.837 7.727 3.189 1.00 88.94 187 PRO A C 1
ATOM 1513 O O . PRO A 1 187 ? 3.005 8.353 2.536 1.00 88.94 187 PRO A O 1
ATOM 1516 N N . GLU A 1 188 ? 4.792 6.999 2.594 1.00 87.88 188 GLU A N 1
ATOM 1517 C CA . GLU A 1 188 ? 4.951 6.917 1.137 1.00 87.88 188 GLU A CA 1
ATOM 1518 C C . GLU A 1 188 ? 3.685 6.404 0.444 1.00 87.88 188 GLU A C 1
ATOM 1520 O O . GLU A 1 188 ? 3.370 6.821 -0.667 1.00 87.88 188 GLU A O 1
ATOM 1525 N N . LEU A 1 189 ? 2.925 5.516 1.091 1.00 88.38 189 LEU A N 1
ATOM 1526 C CA . LEU A 1 189 ? 1.725 4.940 0.489 1.00 88.38 189 LEU A CA 1
ATOM 1527 C C . LEU A 1 189 ? 0.577 5.943 0.376 1.00 88.38 189 LEU A C 1
ATOM 1529 O O . LEU A 1 189 ? -0.413 5.642 -0.289 1.00 88.38 189 LEU A O 1
ATOM 1533 N N . SER A 1 190 ? 0.666 7.110 1.025 1.00 84.25 190 SER A N 1
ATOM 1534 C CA . SER A 1 190 ? -0.403 8.118 1.016 1.00 84.25 190 SER A CA 1
ATOM 1535 C C . SER A 1 190 ? -1.789 7.523 1.341 1.00 84.25 190 SER A C 1
ATOM 1537 O O . SER A 1 190 ? -2.815 7.994 0.846 1.00 84.25 190 SER A O 1
ATOM 1539 N N . LEU A 1 191 ? -1.829 6.444 2.137 1.00 85.44 191 LEU A N 1
ATOM 1540 C CA . LEU A 1 191 ? -3.072 5.855 2.630 1.00 85.44 191 LEU A CA 1
ATOM 1541 C C . LEU A 1 191 ? -3.613 6.780 3.712 1.00 85.44 191 LEU A C 1
ATOM 1543 O O . LEU A 1 191 ? -2.886 7.151 4.632 1.00 85.44 191 LEU A O 1
ATOM 1547 N N . ARG A 1 192 ? -4.882 7.167 3.592 1.00 78.31 192 ARG A N 1
ATOM 1548 C CA . ARG A 1 192 ? -5.508 8.109 4.518 1.00 78.31 192 ARG A CA 1
ATOM 1549 C C . ARG A 1 192 ? -6.406 7.367 5.506 1.00 78.31 192 ARG A C 1
ATOM 1551 O O . ARG A 1 192 ? -7.121 6.451 5.085 1.00 78.31 192 ARG A O 1
ATOM 1558 N N . PRO A 1 193 ? -6.402 7.759 6.793 1.00 78.62 193 PRO A N 1
ATOM 1559 C CA . PRO A 1 193 ? -7.426 7.314 7.722 1.00 78.62 193 PRO A CA 1
ATOM 1560 C C . PRO A 1 193 ? -8.801 7.764 7.235 1.00 78.62 193 PRO A C 1
ATOM 1562 O O . PRO A 1 193 ? -8.927 8.762 6.522 1.00 78.62 193 PRO A O 1
ATOM 1565 N N . VAL A 1 194 ? -9.842 7.034 7.641 1.00 70.38 194 VAL A N 1
ATOM 1566 C CA . VAL A 1 194 ? -11.211 7.528 7.485 1.00 70.38 194 VAL A CA 1
ATOM 1567 C C . VAL A 1 194 ? -11.333 8.771 8.364 1.00 70.38 194 VAL A C 1
ATOM 1569 O O . VAL A 1 194 ? -11.376 8.658 9.588 1.00 70.38 194 VAL A O 1
ATOM 1572 N N . SER A 1 195 ? -11.316 9.949 7.742 1.00 64.94 195 SER A N 1
ATOM 1573 C CA . SER A 1 195 ? -11.521 11.216 8.436 1.00 64.94 195 SER A CA 1
ATOM 1574 C C . SER A 1 195 ? -13.019 11.441 8.584 1.00 64.94 195 SER A C 1
ATOM 1576 O O . SER A 1 195 ? -13.722 11.646 7.595 1.00 64.94 195 SER A O 1
ATOM 1578 N N . LEU A 1 196 ? -13.513 11.350 9.815 1.00 70.12 196 LEU A N 1
ATOM 1579 C CA . LEU A 1 196 ? -14.869 11.746 10.163 1.00 70.12 196 LEU A CA 1
ATOM 1580 C C . LEU A 1 196 ? -14.806 13.094 10.869 1.00 70.12 196 LEU A C 1
ATOM 1582 O O . LEU A 1 196 ? -14.019 13.264 11.799 1.00 70.12 196 LEU A O 1
ATOM 1586 N N . LYS A 1 197 ? -15.647 14.041 10.444 1.00 72.62 197 LYS A N 1
ATOM 1587 C CA . LYS A 1 197 ? -15.832 15.295 11.178 1.00 72.62 197 LYS A CA 1
ATOM 1588 C C . LYS A 1 197 ? -16.459 14.959 12.538 1.00 72.62 197 LYS A C 1
ATOM 1590 O O . LYS A 1 197 ? -17.537 14.358 12.544 1.00 72.62 197 LYS A O 1
ATOM 1595 N N . PRO A 1 198 ? -15.847 15.309 13.683 1.00 71.38 198 PRO A N 1
ATOM 1596 C CA . PRO A 1 198 ? -16.528 15.187 14.967 1.00 71.38 198 PRO A CA 1
ATOM 1597 C C . PRO A 1 198 ? -17.866 15.935 14.914 1.00 71.38 198 PRO A C 1
ATOM 1599 O O . PRO A 1 198 ? -17.934 16.978 14.261 1.00 71.38 198 PRO A O 1
ATOM 1602 N N . PRO A 1 199 ? -18.927 15.463 15.588 1.00 82.75 199 PRO A N 1
ATOM 1603 C CA . PRO A 1 199 ? -19.065 14.251 16.420 1.00 82.75 199 PRO A CA 1
ATOM 1604 C C . PRO A 1 199 ? -19.427 12.936 15.680 1.00 82.75 199 PRO A C 1
ATOM 1606 O O . PRO A 1 199 ? -19.914 11.997 16.316 1.00 82.75 199 PRO A O 1
ATOM 1609 N N . LEU A 1 200 ? -19.222 12.826 14.361 1.00 82.62 200 LEU A N 1
ATOM 1610 C CA . LEU A 1 200 ? -19.553 11.603 13.612 1.00 82.62 200 LEU A CA 1
ATOM 1611 C C . LEU A 1 200 ? -18.724 10.399 14.079 1.00 82.62 200 LEU A C 1
ATOM 1613 O O . LEU A 1 200 ? -17.501 10.468 14.205 1.00 82.62 200 LEU A O 1
ATOM 1617 N N . LYS A 1 201 ? -19.393 9.260 14.268 1.00 81.56 201 LYS A N 1
ATOM 1618 C CA . LYS A 1 201 ? -18.775 7.973 14.620 1.00 81.56 201 LYS A CA 1
ATOM 1619 C C . LYS A 1 201 ? -18.915 7.004 13.453 1.00 81.56 201 LYS A C 1
ATOM 1621 O O . LYS A 1 201 ? -19.983 6.914 12.865 1.00 81.56 201 LYS A O 1
ATOM 1626 N N . LEU A 1 202 ? -17.879 6.239 13.119 1.00 78.06 202 LEU A N 1
ATOM 1627 C CA . LEU A 1 202 ? -18.003 5.218 12.074 1.00 78.06 202 LEU A CA 1
ATOM 1628 C C . LEU A 1 202 ? -18.768 4.021 12.650 1.00 78.06 202 LEU A C 1
ATOM 1630 O O . LEU A 1 202 ? -18.326 3.436 13.639 1.00 78.06 202 LEU A O 1
ATOM 1634 N N . LYS A 1 203 ? -19.882 3.636 12.032 1.00 79.19 203 LYS A N 1
ATOM 1635 C CA . LYS A 1 203 ? -20.580 2.377 12.324 1.00 79.19 203 LYS A CA 1
ATOM 1636 C C . LYS A 1 203 ? -20.560 1.472 11.098 1.00 79.19 203 LYS A C 1
ATOM 1638 O O . LYS A 1 203 ? -20.388 1.938 9.976 1.00 79.19 203 LYS A O 1
ATOM 1643 N N . GLN A 1 204 ? -20.678 0.172 11.340 1.00 77.00 204 GLN A N 1
ATOM 1644 C CA . GLN A 1 204 ? -20.769 -0.860 10.314 1.00 77.00 204 GLN A CA 1
ATOM 1645 C C . GLN A 1 204 ? -22.135 -1.536 10.446 1.00 77.00 204 GLN A C 1
ATOM 1647 O O . GLN A 1 204 ? -22.538 -1.853 11.564 1.00 77.00 204 GLN A O 1
ATOM 1652 N N . ASP A 1 205 ? -22.849 -1.731 9.339 1.00 78.31 205 ASP A N 1
ATOM 1653 C CA . ASP A 1 205 ? -24.149 -2.411 9.352 1.00 78.31 205 ASP A CA 1
ATOM 1654 C C . ASP A 1 205 ? -23.957 -3.935 9.274 1.00 78.31 205 ASP A C 1
ATOM 1656 O O . ASP A 1 205 ? -22.840 -4.450 9.146 1.00 78.31 205 ASP A O 1
ATOM 1660 N N . LYS A 1 206 ? -25.073 -4.669 9.306 1.00 77.19 206 LYS A N 1
ATOM 1661 C CA . LYS A 1 206 ? -25.091 -6.129 9.134 1.00 77.19 206 LYS A CA 1
ATOM 1662 C C . LYS A 1 206 ? -24.587 -6.571 7.748 1.00 77.19 206 LYS A C 1
ATOM 1664 O O . LYS A 1 206 ? -24.081 -7.681 7.626 1.00 77.19 206 LYS A O 1
ATOM 1669 N N . SER A 1 207 ? -24.679 -5.708 6.729 1.00 70.50 207 SER A N 1
ATOM 1670 C CA . SER A 1 207 ? -24.167 -5.968 5.371 1.00 70.50 207 SER A CA 1
ATOM 1671 C C . SER A 1 207 ? -22.649 -5.746 5.249 1.00 70.50 20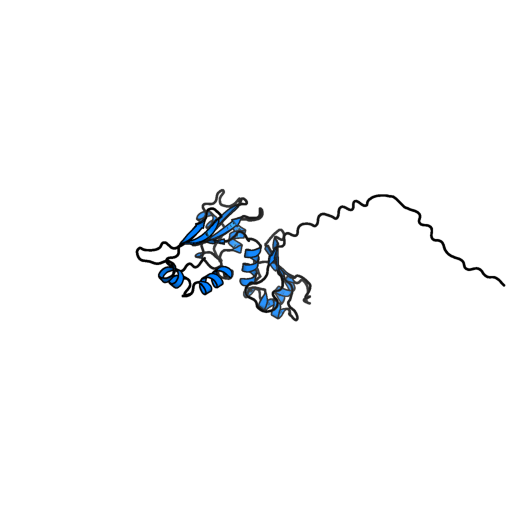7 SER A C 1
ATOM 1673 O O . SER A 1 207 ? -22.009 -6.150 4.277 1.00 70.50 207 SER A O 1
ATOM 1675 N N . GLY A 1 208 ? -22.038 -5.138 6.265 1.00 57.75 208 GLY A N 1
ATOM 1676 C CA . GLY A 1 208 ? -20.626 -4.807 6.312 1.00 57.75 208 GLY A CA 1
ATOM 1677 C C . GLY A 1 208 ? -20.265 -3.462 5.671 1.00 57.75 208 GLY A C 1
ATOM 1678 O O . GLY A 1 208 ? -19.067 -3.179 5.529 1.00 57.75 208 GLY A O 1
ATOM 1679 N N . LYS A 1 209 ? -21.254 -2.640 5.302 1.00 69.81 209 LYS A N 1
ATOM 1680 C CA . LYS A 1 209 ? -21.102 -1.263 4.821 1.00 69.81 209 LYS A CA 1
ATOM 1681 C C . LYS A 1 209 ? -20.832 -0.329 6.002 1.00 69.81 209 LYS A C 1
ATOM 1683 O O . LYS A 1 209 ? -21.446 -0.439 7.061 1.00 69.81 209 LYS A O 1
ATOM 1688 N N . PHE A 1 210 ? -19.873 0.578 5.829 1.00 68.19 210 PHE A N 1
ATOM 1689 C CA . PHE A 1 210 ? -19.552 1.593 6.831 1.00 68.19 210 PHE A CA 1
ATOM 1690 C C . PHE A 1 210 ? -20.335 2.875 6.558 1.00 68.19 210 PHE A C 1
ATOM 1692 O O . PHE A 1 210 ? -20.452 3.288 5.406 1.00 68.19 210 PHE A O 1
ATOM 1699 N N . TYR A 1 211 ? -20.813 3.519 7.615 1.00 75.56 211 TYR A N 1
ATOM 1700 C CA . TYR A 1 211 ? -21.497 4.806 7.563 1.00 75.56 211 TYR A CA 1
ATOM 1701 C C . TYR A 1 211 ? -21.004 5.714 8.683 1.00 75.56 211 TYR A C 1
ATOM 1703 O O . TYR A 1 211 ? -20.624 5.266 9.770 1.00 75.56 211 TYR A O 1
ATOM 1711 N N . ALA A 1 212 ? -21.009 7.012 8.402 1.00 78.62 212 ALA A N 1
ATOM 1712 C CA . ALA A 1 212 ? -20.864 8.024 9.428 1.00 78.62 212 ALA A CA 1
ATOM 1713 C C . ALA A 1 212 ? -22.191 8.108 10.195 1.00 78.62 212 ALA A C 1
ATOM 1715 O O . ALA A 1 212 ? -23.212 8.515 9.655 1.00 78.62 212 ALA A O 1
ATOM 1716 N N . HIS A 1 213 ? -22.186 7.663 11.443 1.00 83.31 213 HIS A N 1
ATOM 1717 C CA . HIS A 1 213 ? -23.323 7.698 12.345 1.00 83.31 213 HIS A CA 1
ATOM 1718 C C . HIS A 1 213 ? -23.239 8.929 13.243 1.00 83.31 213 HIS A C 1
ATOM 1720 O O . HIS A 1 213 ? -22.263 9.116 13.978 1.00 83.31 213 HIS A O 1
ATOM 1726 N N . TYR A 1 214 ? -24.309 9.714 13.238 1.00 84.06 214 TYR A N 1
ATOM 1727 C CA . TYR A 1 214 ? -24.542 10.784 14.194 1.00 84.06 214 TYR A CA 1
ATOM 1728 C C . TYR A 1 214 ? -25.689 10.408 15.131 1.00 84.06 214 TYR A C 1
ATOM 1730 O O . TYR A 1 214 ? -26.672 9.822 14.688 1.00 84.06 214 TYR A O 1
ATOM 1738 N N . GLN A 1 215 ? -25.564 10.749 16.413 1.00 85.25 215 GLN A N 1
ATOM 1739 C CA . GLN A 1 215 ? -26.675 10.686 17.359 1.00 85.25 215 GLN A CA 1
ATOM 1740 C C . GLN A 1 215 ? -27.141 12.115 17.617 1.00 85.25 215 GLN A C 1
ATOM 1742 O O . GLN A 1 215 ? -26.363 12.918 18.132 1.00 85.25 215 GLN A O 1
ATOM 1747 N N . MET A 1 216 ? -28.381 12.411 17.232 1.00 82.75 216 MET A N 1
ATOM 1748 C CA . MET A 1 216 ? -28.982 13.727 17.434 1.00 82.75 216 MET A CA 1
ATOM 1749 C C . MET A 1 216 ? -29.120 14.029 18.924 1.00 82.75 216 MET A C 1
ATOM 1751 O O . MET A 1 216 ? -29.470 13.149 19.715 1.00 82.75 216 MET A O 1
ATOM 1755 N N . LYS A 1 217 ? -28.827 15.272 19.301 1.00 85.88 217 LYS A N 1
ATOM 1756 C CA . LYS A 1 217 ? -29.093 15.781 20.647 1.00 85.88 217 LYS A CA 1
ATOM 1757 C C . LYS A 1 217 ? -30.544 16.255 20.751 1.00 85.88 217 LYS A C 1
ATOM 1759 O O . LYS A 1 217 ? -31.189 16.532 19.741 1.00 85.88 217 LYS A O 1
ATOM 1764 N N . HIS A 1 218 ? -31.051 16.360 21.976 1.00 84.31 218 HIS A N 1
ATOM 1765 C CA . HIS A 1 218 ? -32.371 16.937 22.221 1.00 84.31 218 HIS A CA 1
ATOM 1766 C C . HIS A 1 218 ? -32.439 18.369 21.653 1.00 84.31 218 HIS A C 1
ATOM 1768 O O . HIS A 1 218 ? -31.503 19.144 21.845 1.00 84.31 218 HIS A O 1
ATOM 1774 N N . GLY A 1 219 ? -33.506 18.685 20.911 1.00 83.25 219 GLY A N 1
ATOM 1775 C CA . GLY A 1 219 ? -33.699 19.983 20.248 1.00 83.25 219 GLY A CA 1
ATOM 1776 C C . GLY A 1 219 ? -33.000 20.162 18.889 1.00 83.25 219 GLY A C 1
ATOM 1777 O O . GLY A 1 219 ? -33.169 21.201 18.258 1.00 83.25 219 GLY A O 1
ATOM 1778 N N . GLU A 1 220 ? -32.233 19.182 18.394 1.00 84.94 220 GLU A N 1
ATOM 1779 C CA . GLU A 1 220 ? -31.668 19.237 17.037 1.00 84.94 220 GLU A CA 1
ATOM 1780 C C . GLU A 1 220 ? -32.693 18.812 15.969 1.00 84.94 220 GLU A C 1
ATOM 1782 O O . GLU A 1 220 ? -33.499 17.910 16.189 1.00 84.94 220 GLU A O 1
ATOM 1787 N N . THR A 1 221 ? -32.619 19.407 14.773 1.00 80.44 221 THR A N 1
ATOM 1788 C CA . THR A 1 221 ? -33.441 19.023 13.614 1.00 80.44 221 THR A CA 1
ATOM 1789 C C . THR A 1 221 ? -32.558 18.501 12.480 1.00 80.44 221 THR A C 1
ATOM 1791 O O . THR A 1 221 ? -31.479 19.027 12.207 1.00 80.44 221 THR A O 1
ATOM 1794 N N . LEU A 1 222 ? -33.005 17.439 11.805 1.00 73.00 222 LEU A N 1
ATOM 1795 C CA . LEU A 1 222 ? -32.178 16.682 10.859 1.00 73.00 222 LEU A CA 1
ATOM 1796 C C . LEU A 1 222 ? -31.563 17.570 9.763 1.00 73.00 222 LEU A C 1
ATOM 1798 O O . LEU A 1 222 ? -30.351 17.547 9.557 1.00 73.00 222 LEU A O 1
ATOM 1802 N N . TYR A 1 223 ? -32.372 18.390 9.093 1.00 67.50 223 TYR A N 1
ATOM 1803 C CA . TYR A 1 223 ? -31.881 19.236 8.004 1.00 67.50 223 TYR A CA 1
ATOM 1804 C C . TYR A 1 223 ? -31.110 20.458 8.507 1.00 67.50 223 TYR A C 1
ATOM 1806 O O . TYR A 1 223 ? -29.971 20.670 8.091 1.00 67.50 223 TYR A O 1
ATOM 1814 N N . SER A 1 224 ? -31.690 21.238 9.423 1.00 63.91 224 SER A N 1
ATOM 1815 C CA . SER A 1 224 ? -31.122 22.551 9.751 1.00 63.91 224 SER A CA 1
ATOM 1816 C C . SER A 1 224 ? -29.881 22.491 10.652 1.00 63.91 224 SER A C 1
ATOM 1818 O O . SER A 1 224 ? -29.018 23.361 10.564 1.00 63.91 224 SER A O 1
ATOM 1820 N N . SER A 1 225 ? -29.728 21.453 11.484 1.00 68.19 225 SER A N 1
ATOM 1821 C CA . SER A 1 225 ? -28.586 21.366 12.404 1.00 68.19 225 SER A CA 1
ATOM 1822 C C . SER A 1 225 ? -27.584 20.268 12.059 1.00 68.19 225 SER A C 1
ATOM 1824 O O . SER A 1 225 ? -26.390 20.449 12.296 1.00 68.19 225 SER A O 1
ATOM 1826 N N . VAL A 1 226 ? -28.019 19.141 11.487 1.00 73.06 226 VAL A N 1
ATOM 1827 C CA . VAL A 1 226 ? -27.138 17.987 11.226 1.00 73.06 226 VAL A CA 1
ATOM 1828 C C . VAL A 1 226 ? -26.596 18.010 9.801 1.00 73.06 226 VAL A C 1
ATOM 1830 O O . VAL A 1 226 ? -25.377 17.983 9.606 1.00 73.06 226 VAL A O 1
ATOM 1833 N N . VAL A 1 227 ? -27.478 18.086 8.800 1.00 74.12 227 VAL A N 1
ATOM 1834 C CA . VAL A 1 227 ? -27.078 18.062 7.384 1.00 74.12 227 VAL A CA 1
ATOM 1835 C C . VAL A 1 227 ? -26.221 19.281 7.046 1.00 74.12 227 VAL A C 1
ATOM 1837 O O . VAL A 1 227 ? -25.110 19.102 6.537 1.00 74.12 227 VAL A O 1
ATOM 1840 N N . ILE A 1 228 ? -26.656 20.491 7.418 1.00 75.69 228 ILE A N 1
ATOM 1841 C CA . ILE A 1 228 ? -25.883 21.729 7.211 1.00 75.69 228 ILE A CA 1
ATOM 1842 C C . ILE A 1 228 ? -24.506 21.641 7.889 1.00 75.69 228 ILE A C 1
ATOM 1844 O O . ILE A 1 228 ? -23.489 21.910 7.254 1.00 75.69 228 ILE A O 1
ATOM 1848 N N . ARG A 1 229 ? -24.428 21.187 9.147 1.00 76.38 229 ARG A N 1
ATOM 1849 C CA . ARG A 1 229 ? -23.164 21.109 9.908 1.00 76.38 229 ARG A CA 1
ATOM 1850 C C . ARG A 1 229 ? -22.120 20.202 9.252 1.00 76.38 229 ARG A C 1
ATOM 1852 O O . ARG A 1 229 ? -20.929 20.515 9.272 1.00 76.38 229 ARG A O 1
ATOM 1859 N N . PHE A 1 230 ? -22.532 19.066 8.687 1.00 74.31 230 PHE A N 1
ATOM 1860 C CA . PHE A 1 230 ? -21.581 18.096 8.134 1.00 74.31 230 PHE A CA 1
ATOM 1861 C C . PHE A 1 230 ? -21.309 18.276 6.640 1.00 74.31 230 PHE A C 1
ATOM 1863 O O . PHE A 1 230 ? -20.171 18.042 6.208 1.00 74.31 230 PHE A O 1
ATOM 1870 N N . THR A 1 231 ? -22.299 18.735 5.872 1.00 73.56 231 THR A N 1
ATOM 1871 C CA . THR A 1 231 ? -22.195 18.911 4.412 1.00 73.56 231 THR A CA 1
ATOM 1872 C C . THR A 1 231 ? -21.897 20.352 3.991 1.00 73.56 231 THR A C 1
ATOM 1874 O O . THR A 1 231 ? -21.327 20.551 2.922 1.00 73.56 231 THR A O 1
ATOM 1877 N N . GLY A 1 232 ? -22.221 21.343 4.828 1.00 69.19 232 GLY A N 1
ATOM 1878 C CA . GLY A 1 232 ? -22.117 22.770 4.506 1.00 69.19 232 GLY A CA 1
ATOM 1879 C C . GLY A 1 232 ? -23.150 23.253 3.484 1.00 69.19 232 GLY A C 1
ATOM 1880 O O . GLY A 1 232 ? -23.007 24.357 2.970 1.00 69.19 232 GLY A O 1
ATOM 1881 N N . ARG A 1 233 ? -24.150 22.428 3.146 1.00 75.38 233 ARG A N 1
ATOM 1882 C CA . ARG A 1 233 ? -25.171 22.720 2.134 1.00 75.38 233 ARG A CA 1
ATOM 1883 C C . ARG A 1 233 ? -26.497 23.048 2.798 1.00 75.38 233 ARG A C 1
ATOM 1885 O O . ARG A 1 233 ? -26.896 22.352 3.728 1.00 75.38 233 ARG A O 1
ATOM 1892 N N . LEU A 1 234 ? -27.149 24.099 2.307 1.00 66.69 234 LEU A N 1
ATOM 1893 C CA . LEU A 1 234 ? -28.431 24.584 2.823 1.00 66.69 234 LEU A CA 1
ATOM 1894 C C . LEU A 1 234 ? -29.617 23.918 2.110 1.00 66.69 234 LEU A C 1
ATOM 1896 O O . LEU A 1 234 ? -30.657 23.704 2.728 1.00 66.69 234 LEU A O 1
ATOM 1900 N N . LEU A 1 235 ? -29.456 23.563 0.830 1.00 72.31 235 LEU A N 1
ATOM 1901 C CA . LEU A 1 235 ? -30.520 23.014 -0.012 1.00 72.31 235 LEU A CA 1
ATOM 1902 C C . LEU A 1 235 ? -30.442 21.485 -0.107 1.00 72.31 235 LEU A C 1
ATOM 1904 O O . LEU A 1 235 ? -29.365 20.904 -0.254 1.00 72.31 235 LEU A O 1
ATOM 1908 N N . ASN A 1 236 ? -31.604 20.830 -0.080 1.00 68.12 236 ASN A N 1
ATOM 1909 C CA . ASN A 1 236 ? -31.722 19.371 -0.163 1.00 68.12 236 ASN A CA 1
ATOM 1910 C C . ASN A 1 236 ? -31.138 18.810 -1.475 1.00 68.12 236 ASN A C 1
ATOM 1912 O O . ASN A 1 236 ? -30.427 17.805 -1.474 1.00 68.12 236 ASN A O 1
ATOM 1916 N N . ASP A 1 237 ? -31.363 19.505 -2.588 1.00 71.38 237 ASP A N 1
ATOM 1917 C CA . ASP A 1 237 ? -30.914 19.056 -3.908 1.00 71.38 237 ASP A CA 1
ATOM 1918 C C . ASP A 1 237 ? -29.387 19.034 -4.028 1.00 71.38 237 ASP A C 1
ATOM 1920 O O . ASP A 1 237 ? -28.820 18.109 -4.610 1.00 71.38 237 ASP A O 1
ATOM 1924 N N . GLU A 1 238 ? -28.697 19.990 -3.401 1.00 68.19 238 GLU A N 1
ATOM 1925 C CA . GLU A 1 238 ? -27.232 20.009 -3.356 1.00 68.19 238 GLU A CA 1
ATOM 1926 C C . GLU A 1 238 ? -26.673 18.827 -2.557 1.00 68.19 238 GLU A C 1
ATOM 1928 O O . GLU A 1 238 ? -25.660 18.230 -2.933 1.00 68.19 238 GLU A O 1
ATOM 1933 N N . VAL A 1 239 ? -27.342 18.463 -1.461 1.00 61.31 239 VAL A N 1
ATOM 1934 C CA . VAL A 1 239 ? -26.963 17.319 -0.624 1.00 61.31 239 VAL A CA 1
ATOM 1935 C C . VAL A 1 239 ? -27.128 16.017 -1.409 1.00 61.31 239 VAL A C 1
ATOM 1937 O O . VAL A 1 239 ? -26.209 15.193 -1.425 1.00 61.31 239 VAL A O 1
ATOM 1940 N N . ASN A 1 240 ? -28.245 15.860 -2.123 1.00 67.38 240 ASN A N 1
ATOM 1941 C CA . ASN A 1 240 ? -28.523 14.679 -2.942 1.00 67.38 240 ASN A CA 1
ATOM 1942 C C . ASN A 1 240 ? -27.555 14.552 -4.126 1.00 67.38 240 ASN A C 1
ATOM 1944 O O . ASN A 1 240 ? -27.050 13.463 -4.403 1.00 67.38 240 ASN A O 1
ATOM 1948 N N . GLN A 1 241 ? -27.218 15.661 -4.788 1.00 67.75 241 GLN A N 1
ATOM 1949 C CA . GLN A 1 241 ? -26.225 15.660 -5.865 1.00 67.75 241 GLN A CA 1
ATOM 1950 C C . GLN A 1 241 ? -24.835 15.231 -5.388 1.00 67.75 241 GLN A C 1
ATOM 1952 O O . GLN A 1 241 ? -24.125 14.539 -6.117 1.00 67.75 241 GLN A O 1
ATOM 1957 N N . VAL A 1 242 ? -24.427 15.631 -4.180 1.00 63.59 242 VAL A N 1
ATOM 1958 C CA . VAL A 1 242 ? -23.150 15.199 -3.596 1.00 63.59 242 VAL A CA 1
ATOM 1959 C C . VAL A 1 242 ? -23.208 13.728 -3.189 1.00 63.59 242 VAL A C 1
ATOM 1961 O O . VAL A 1 242 ? -22.275 12.989 -3.490 1.00 63.59 242 VAL A O 1
ATOM 1964 N N . ALA A 1 243 ? -24.299 13.285 -2.558 1.00 60.19 243 ALA A N 1
ATOM 1965 C CA . ALA A 1 243 ? -24.476 11.890 -2.158 1.00 60.19 243 ALA A CA 1
ATOM 1966 C C . ALA A 1 243 ? -24.426 10.927 -3.356 1.00 60.19 243 ALA A C 1
ATOM 1968 O O . ALA A 1 243 ? -23.823 9.864 -3.251 1.00 60.19 243 ALA A O 1
ATOM 1969 N N . ASN A 1 244 ? -24.979 11.329 -4.503 1.00 64.62 244 ASN A N 1
ATOM 1970 C CA . ASN A 1 244 ? -24.964 10.536 -5.736 1.00 64.62 244 ASN A CA 1
ATOM 1971 C C . ASN A 1 244 ? -23.605 10.531 -6.463 1.00 64.62 244 ASN A C 1
ATOM 1973 O O . ASN A 1 244 ? -23.398 9.716 -7.360 1.00 64.62 244 ASN A O 1
ATOM 1977 N N . LYS A 1 245 ? -22.682 11.437 -6.111 1.00 53.00 245 LYS A N 1
ATOM 1978 C CA . LYS A 1 245 ? -21.330 11.529 -6.699 1.00 53.00 245 LYS A CA 1
ATOM 1979 C C . LYS A 1 245 ? -20.252 10.793 -5.886 1.00 53.00 245 LYS A C 1
ATOM 1981 O O . LYS A 1 245 ? -19.109 10.735 -6.343 1.00 53.00 245 LYS A O 1
ATOM 1986 N N . LEU A 1 246 ? -20.586 10.286 -4.695 1.00 51.88 246 LEU A N 1
ATOM 1987 C CA . LEU A 1 246 ? -19.688 9.570 -3.771 1.00 51.88 246 LEU A CA 1
ATOM 1988 C C . LEU A 1 246 ? -19.756 8.050 -3.958 1.00 51.88 246 LEU A C 1
ATOM 1990 O O . LEU A 1 246 ? -18.685 7.415 -3.817 1.00 51.88 246 LEU A O 1
#

Sequence (246 aa):
MKINYFVFCLVLFGLSGLPANSSAKSTKKSNWQSFQLQYQSSETSKMLVGWNGKRLVVKLKPLVGEGGYSLARRVPLSNFRSLKTIRKYSKTRRLYRNRFITFPLKVINGSIRSSALKAVFFKDKAGIGYWKHRVTFAWETTSMIAGLFTKEGIKAGHLVRYNKMRNKGNILKKGDVIKIPWKWVSPELSLRPVSLKPPLKLKQDKSGKFYAHYQMKHGETLYSSVVIRFTGRLLNDEVNQVANKL

pLDDT: mean 80.24, std 18.56, range [34.44, 97.0]

Foldseek 3Di:
DDDDDDDDDDDDDDDPDDDPPPVPPPPPPDQWFWFFQPDDDDDGFIKIWGDPPPAIKIWTFADVVDDLQNCLVQWFDPVQSDSVSSCVQCVDNDGDRVDIGIGGLNGTFQRVLLRNCCRNQVVWDADDQWTKGFAADQPDFLQNVLVSFFDPPDGSQNQCVVVVDPPSRGGDDGGDITTGGPVGGHVRNVDDHPDDDPPWDWDADPVRDIDGDDDDDPPDDCQPHPQCVRVVDNDPVVSVVVVVVD

Radius of gyration: 28.1 Å; chains: 1; bounding box: 55×62×110 Å